Protein AF-A0A8J3ZIW2-F1 (afdb_monomer_lite)

Foldseek 3Di:
DVVVVVVVLVPDDDPSVVLVVVCVVPDVVVSVVVVVVVLVVCLVVLVVVVVVVVVVVVVVVVPDPPVCVVVDPVNVLVVVLLVLLLLLLLLLLLVCCQVPPVSVVVLLVLLVVLVVVCVVVVFQADDLPNPDPSVRLSVVSNPDSVSSSRSSLLWFDSVVLSVQVVVCCVPVDHPPPPDVVLVVLLVVLLVLLSVLSSVLVVQCVVLVVCCVPPHVVSCVSNVVSVVSNVSSVVSNSVSVVSVSVCSSVVVDDDVSSVCSSPDDTDTDDSVCSRPDVNDPPD

Radius of gyration: 28.88 Å; chains: 1; bounding box: 59×35×94 Å

Organism: NCBI:txid175570

Secondary structure (DSSP, 8-state):
-HHHHHHHHHT--THHHHHHHHHHHH-HHHHHHHHHHHHHHHHHHHHHHHHHHHHHHHHHHTTS-GGGTTT-HHHHHHHHHHHHHHHHHHHHHHHHHHH-HHHHHHHHHHHHHHHHHHHHHTPPP-THHHHS-HHHHHHHHHH-HHHHHHHHHHHB-HHHHHHHHHHHHHHS-------HHHHHHHHHHHHHHHHHHHHHHHHHHHHHHHHHHT-GGGGGHHHHHHHHHHHHHHHHHHTTHHHHHHHHTTSS--HHHHHHHHS--PBPPHHHHHHSPPPP--

Sequence (282 aa):
MVGACLAAAAEASGLVADVYHLVDIVGKPVALAGAALVGYVAGIFCVATMNGLIRLGDLVVRKVPRRFQFIDPGSYRVTAITRVFDSALVYRLGERYISEMEFRDDVDRRVASLYEEARRAEIPLHGPFERWTEDQLIERAGRSARVRVQIMEQIVVRTDHVDDLVWERHVAGSPEVDLPDVHDARERRRAEAEFRSGLVIPVAALAVVLAIRLSAWFLLLGLAAVALAYFAQAQYNLARYPAIAAILDRRFDWPPIDRVVAGPISFRETRDVLVEPAEPVR

Structure (mmCIF, N/CA/C/O backbone):
data_AF-A0A8J3ZIW2-F1
#
_entry.id   AF-A0A8J3ZIW2-F1
#
loop_
_atom_site.group_PDB
_atom_site.id
_atom_site.type_symbol
_atom_site.label_atom_id
_atom_site.label_alt_id
_atom_site.label_comp_id
_atom_site.label_asym_id
_atom_site.label_entity_id
_atom_site.label_seq_id
_atom_site.pdbx_PDB_ins_code
_atom_site.Cartn_x
_atom_site.Cartn_y
_atom_site.Cartn_z
_atom_site.occupancy
_atom_site.B_iso_or_equiv
_atom_site.auth_seq_id
_atom_site.auth_comp_id
_atom_site.auth_asym_id
_atom_site.auth_atom_id
_atom_site.pdbx_PDB_model_num
ATOM 1 N N . MET A 1 1 ? 19.728 7.551 -56.788 1.00 44.91 1 MET A N 1
ATOM 2 C CA . MET A 1 1 ? 19.788 7.374 -55.315 1.00 44.91 1 MET A CA 1
ATOM 3 C C . MET A 1 1 ? 20.824 6.351 -54.840 1.00 44.91 1 MET A C 1
ATOM 5 O O . MET A 1 1 ? 21.383 6.579 -53.782 1.00 44.91 1 MET A O 1
ATOM 9 N N . VAL A 1 2 ? 21.136 5.275 -55.582 1.00 40.94 2 VAL A N 1
ATOM 10 C CA . VAL A 1 2 ? 22.129 4.252 -55.156 1.00 40.94 2 VAL A CA 1
ATOM 11 C C . VAL A 1 2 ? 23.563 4.803 -55.029 1.00 40.94 2 VAL A C 1
ATOM 13 O O . VAL A 1 2 ? 24.253 4.477 -54.071 1.00 40.94 2 VAL A O 1
ATOM 16 N N . GLY A 1 3 ? 23.984 5.708 -55.920 1.00 41.69 3 GLY A N 1
ATOM 17 C CA . GLY A 1 3 ? 25.340 6.281 -55.892 1.00 41.69 3 GLY A CA 1
ATOM 18 C C . GLY A 1 3 ? 25.648 7.193 -54.694 1.00 41.69 3 GLY A C 1
ATOM 19 O O . GLY A 1 3 ? 26.798 7.284 -54.285 1.00 41.69 3 GLY A O 1
ATOM 20 N N . ALA A 1 4 ? 24.633 7.817 -54.082 1.00 49.53 4 ALA A N 1
ATOM 21 C CA . ALA A 1 4 ? 24.830 8.703 -52.929 1.00 49.53 4 ALA A CA 1
ATOM 22 C C . ALA A 1 4 ? 25.089 7.927 -51.622 1.00 49.53 4 ALA A C 1
ATOM 24 O O . ALA A 1 4 ? 25.837 8.392 -50.770 1.00 49.53 4 ALA A O 1
ATOM 25 N N . CYS A 1 5 ? 24.524 6.720 -51.481 1.00 46.50 5 CYS A N 1
ATOM 26 C CA . CYS A 1 5 ? 24.807 5.846 -50.337 1.00 46.50 5 CYS A CA 1
ATOM 27 C C . CYS A 1 5 ? 26.206 5.216 -50.410 1.00 46.50 5 CYS A C 1
ATOM 29 O O . CYS A 1 5 ? 26.839 5.049 -49.375 1.00 46.50 5 CYS A O 1
ATOM 31 N N . LEU A 1 6 ? 26.700 4.901 -51.614 1.00 47.09 6 LEU A N 1
ATOM 32 C CA . LEU A 1 6 ? 28.050 4.356 -51.812 1.00 47.09 6 LEU A CA 1
ATOM 33 C C . LEU A 1 6 ? 29.142 5.404 -51.550 1.00 47.09 6 LEU A C 1
ATOM 35 O O . LEU A 1 6 ? 30.157 5.085 -50.940 1.00 47.09 6 LEU A O 1
ATOM 39 N N . ALA A 1 7 ? 28.907 6.663 -51.931 1.00 51.03 7 ALA A N 1
ATOM 40 C CA . ALA A 1 7 ? 29.821 7.762 -51.615 1.00 51.03 7 ALA A CA 1
ATOM 41 C C . ALA A 1 7 ? 29.937 8.005 -50.096 1.00 51.03 7 ALA A C 1
ATOM 43 O O . ALA A 1 7 ? 31.037 8.193 -49.589 1.00 51.03 7 ALA A O 1
ATOM 44 N N . ALA A 1 8 ? 28.827 7.909 -49.354 1.00 54.44 8 ALA A N 1
ATOM 45 C CA . ALA A 1 8 ? 28.824 8.049 -47.895 1.00 54.44 8 ALA A CA 1
ATOM 46 C C . ALA A 1 8 ? 29.484 6.864 -47.155 1.00 54.44 8 ALA A C 1
ATOM 48 O O . ALA A 1 8 ? 29.994 7.039 -46.050 1.00 54.44 8 ALA A O 1
ATOM 49 N N . ALA A 1 9 ? 29.489 5.665 -47.750 1.00 49.50 9 ALA A N 1
ATOM 50 C CA . ALA A 1 9 ? 30.174 4.494 -47.199 1.00 49.50 9 ALA A CA 1
ATOM 51 C C . ALA A 1 9 ? 31.703 4.581 -47.358 1.00 49.50 9 ALA A C 1
ATOM 53 O O . ALA A 1 9 ? 32.427 4.131 -46.475 1.00 49.50 9 ALA A O 1
ATOM 54 N N . ALA A 1 10 ? 32.191 5.204 -48.438 1.00 56.09 10 ALA A N 1
ATOM 55 C CA . ALA A 1 10 ? 33.622 5.380 -48.700 1.00 56.09 10 ALA A CA 1
ATOM 56 C C . ALA A 1 10 ? 34.305 6.394 -47.758 1.00 56.09 10 ALA A C 1
ATOM 58 O O . ALA A 1 10 ? 35.515 6.328 -47.559 1.00 56.09 10 ALA A O 1
ATOM 59 N N . GLU A 1 11 ? 33.538 7.311 -47.160 1.00 55.09 11 GLU A N 1
ATOM 60 C CA . GLU A 1 11 ? 34.031 8.291 -46.178 1.00 55.09 11 GLU A CA 1
ATOM 61 C C . GLU A 1 11 ? 33.840 7.845 -44.717 1.00 55.09 11 GLU A C 1
ATOM 63 O O . GLU A 1 11 ? 34.357 8.478 -43.793 1.00 55.09 11 GLU A O 1
ATOM 68 N N . ALA A 1 12 ? 33.108 6.754 -44.474 1.00 51.59 12 ALA A N 1
ATOM 69 C CA . ALA A 1 12 ? 32.933 6.211 -43.135 1.00 51.59 12 ALA A CA 1
ATOM 70 C C . ALA A 1 12 ? 34.175 5.403 -42.728 1.00 51.59 12 ALA A C 1
ATOM 72 O O . ALA A 1 12 ? 34.604 4.514 -43.452 1.00 51.59 12 ALA A O 1
ATOM 73 N N . SER A 1 13 ? 34.745 5.674 -41.551 1.00 54.12 13 SER A N 1
ATOM 74 C CA . SER A 1 13 ? 35.838 4.878 -40.979 1.00 54.12 13 SER A CA 1
ATOM 75 C C . SER A 1 13 ? 35.384 4.107 -39.733 1.00 54.12 13 SER A C 1
ATOM 77 O O . SER A 1 13 ? 34.494 4.538 -38.991 1.00 54.12 13 SER A O 1
ATOM 79 N N . GLY A 1 14 ? 35.983 2.931 -39.517 1.00 65.25 14 GLY A N 1
ATOM 80 C CA . GLY A 1 14 ? 35.691 2.041 -38.387 1.00 65.25 14 GLY A CA 1
ATOM 81 C C . GLY A 1 14 ? 34.372 1.271 -38.527 1.00 65.25 14 GLY A C 1
ATOM 82 O O . GLY A 1 14 ? 33.943 0.955 -39.631 1.00 65.25 14 GLY A O 1
ATOM 83 N N . LEU A 1 15 ? 33.701 1.013 -37.398 1.00 51.72 15 LEU A N 1
ATOM 84 C CA . LEU A 1 15 ? 32.507 0.154 -37.285 1.00 51.72 15 LEU A CA 1
ATOM 85 C C . LEU A 1 15 ? 31.387 0.482 -38.294 1.00 51.72 15 LEU A C 1
ATOM 87 O O . LEU A 1 15 ? 30.621 -0.386 -38.697 1.00 51.72 15 LEU A O 1
ATOM 91 N N . VAL A 1 16 ? 31.265 1.748 -38.700 1.00 50.84 16 VAL A N 1
ATOM 92 C CA . VAL A 1 16 ? 30.238 2.181 -39.657 1.00 50.84 16 VAL A CA 1
ATOM 93 C C . VAL A 1 16 ? 30.537 1.666 -41.068 1.00 50.84 16 VAL A C 1
ATOM 95 O O . VAL A 1 16 ? 29.607 1.248 -41.753 1.00 50.84 16 VAL A O 1
ATOM 98 N N . ALA A 1 17 ? 31.808 1.635 -41.480 1.00 64.62 17 ALA A N 1
ATOM 99 C CA . ALA A 1 17 ? 32.226 1.056 -42.757 1.00 64.62 17 ALA A CA 1
ATOM 100 C C . ALA A 1 17 ? 31.943 -0.450 -42.795 1.00 64.62 17 ALA A C 1
ATOM 102 O O . ALA A 1 17 ? 31.400 -0.954 -43.777 1.00 64.62 17 ALA A O 1
ATOM 103 N N . ASP A 1 18 ? 32.223 -1.140 -41.686 1.00 59.53 18 ASP A N 1
ATOM 104 C CA . ASP A 1 18 ? 31.976 -2.576 -41.548 1.00 59.53 18 ASP A CA 1
ATOM 105 C C . ASP A 1 18 ? 30.482 -2.899 -41.656 1.00 59.53 18 ASP A C 1
ATOM 107 O O . ASP A 1 18 ? 30.104 -3.837 -42.354 1.00 59.53 18 ASP A O 1
ATOM 111 N N . VAL A 1 19 ? 29.614 -2.089 -41.037 1.00 57.31 19 VAL A N 1
ATOM 112 C CA . VAL A 1 19 ? 28.153 -2.242 -41.145 1.00 57.31 19 VAL A CA 1
ATOM 113 C C . VAL A 1 19 ? 27.675 -2.013 -42.578 1.00 57.31 19 VAL A C 1
ATOM 115 O O . VAL A 1 19 ? 26.853 -2.788 -43.065 1.00 57.31 19 VAL A O 1
ATOM 118 N N . TYR A 1 20 ? 28.192 -1.000 -43.280 1.00 61.16 20 TYR A N 1
ATOM 119 C CA . TYR A 1 20 ? 27.845 -0.781 -44.687 1.00 61.16 20 TYR A CA 1
ATOM 120 C C . TYR A 1 20 ? 28.313 -1.932 -45.584 1.00 61.16 20 TYR A C 1
ATOM 122 O O . TYR A 1 20 ? 27.530 -2.392 -46.414 1.00 61.16 20 TYR A O 1
ATOM 130 N N . HIS A 1 21 ? 29.523 -2.457 -45.375 1.00 63.50 21 HIS A N 1
ATOM 131 C CA . HIS A 1 21 ? 30.012 -3.636 -46.093 1.00 63.50 21 HIS A CA 1
ATOM 132 C C . HIS A 1 21 ? 29.151 -4.876 -45.830 1.00 63.50 21 HIS A C 1
ATOM 134 O O . HIS A 1 21 ? 28.823 -5.610 -46.759 1.00 63.50 21 HIS A O 1
ATOM 140 N N . LEU A 1 22 ? 28.720 -5.088 -44.585 1.00 53.91 22 LEU A N 1
ATOM 141 C CA . LEU A 1 22 ? 27.826 -6.189 -44.224 1.00 53.91 22 LEU A CA 1
ATOM 142 C C . LEU A 1 22 ? 26.442 -6.050 -44.877 1.00 53.91 22 LEU A C 1
ATOM 144 O O . LEU A 1 22 ? 25.879 -7.035 -45.352 1.00 53.91 22 LEU A O 1
ATOM 148 N N . VAL A 1 23 ? 25.901 -4.830 -44.944 1.00 58.41 23 VAL A N 1
ATOM 149 C CA . VAL A 1 23 ? 24.624 -4.536 -45.619 1.00 58.41 23 VAL A CA 1
ATOM 150 C C . VAL A 1 23 ? 24.710 -4.819 -47.121 1.00 58.41 23 VAL A C 1
ATOM 152 O O . VAL A 1 23 ? 23.744 -5.325 -47.698 1.00 58.41 23 VAL A O 1
ATOM 155 N N . ASP A 1 24 ? 25.850 -4.515 -47.742 1.00 64.44 24 ASP A N 1
ATOM 156 C CA . ASP A 1 24 ? 26.070 -4.720 -49.176 1.00 64.44 24 ASP A CA 1
ATOM 157 C C . ASP A 1 24 ? 26.248 -6.209 -49.527 1.00 64.44 24 ASP A C 1
ATOM 159 O O . ASP A 1 24 ? 25.739 -6.668 -50.547 1.00 64.44 24 ASP A O 1
ATOM 163 N N . ILE A 1 25 ? 26.883 -6.991 -48.644 1.00 66.19 25 ILE A N 1
ATOM 164 C CA . ILE A 1 25 ? 27.101 -8.438 -48.828 1.00 66.19 25 ILE A CA 1
ATOM 165 C C . ILE A 1 25 ? 25.809 -9.247 -48.641 1.00 66.19 25 ILE A C 1
ATOM 167 O O . ILE A 1 25 ? 25.553 -10.191 -49.386 1.00 66.19 25 ILE A O 1
ATOM 171 N N . VAL A 1 26 ? 24.998 -8.913 -47.634 1.00 60.12 26 VAL A N 1
ATOM 172 C CA . VAL A 1 26 ? 23.857 -9.754 -47.211 1.00 60.12 26 VAL A CA 1
ATOM 173 C C . VAL A 1 26 ? 22.524 -9.265 -47.806 1.00 60.12 26 VAL A C 1
ATOM 175 O O . VAL A 1 26 ? 21.520 -9.978 -47.809 1.00 60.12 26 VAL A O 1
ATOM 178 N N . GLY A 1 27 ? 22.510 -8.056 -48.369 1.00 69.12 27 GLY A N 1
ATOM 179 C CA . GLY A 1 27 ? 21.329 -7.428 -48.942 1.00 69.12 27 GLY A CA 1
ATOM 180 C C . GLY A 1 27 ? 20.495 -6.673 -47.901 1.00 69.12 27 GLY A C 1
ATOM 181 O O . GLY A 1 27 ? 20.255 -7.123 -46.778 1.00 69.12 27 GLY A O 1
ATOM 182 N N . LYS A 1 28 ? 19.984 -5.506 -48.315 1.00 62.94 28 LYS A N 1
ATOM 183 C CA . LYS A 1 28 ? 19.215 -4.559 -47.483 1.00 62.94 28 LYS A CA 1
ATOM 184 C C . LYS A 1 28 ? 18.101 -5.181 -46.619 1.00 62.94 28 LYS A C 1
ATOM 186 O O . LYS A 1 28 ? 18.018 -4.796 -45.453 1.00 62.94 28 LYS A O 1
ATOM 191 N N . PRO A 1 29 ? 17.249 -6.104 -47.115 1.00 55.28 29 PRO A N 1
ATOM 192 C CA . PRO A 1 29 ? 16.169 -6.649 -46.291 1.00 55.28 29 PRO A CA 1
ATOM 193 C C . PRO A 1 29 ? 16.677 -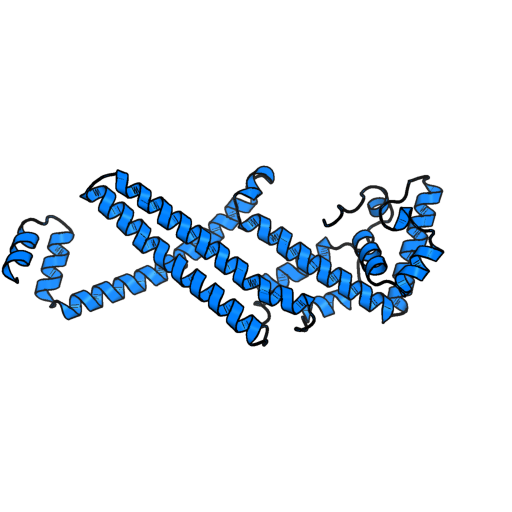7.560 -45.164 1.00 55.28 29 PRO A C 1
ATOM 195 O O . PRO A 1 29 ? 16.125 -7.523 -44.067 1.00 55.28 29 PRO A O 1
ATOM 198 N N . VAL A 1 30 ? 17.756 -8.317 -45.384 1.00 57.50 30 VAL A N 1
ATOM 199 C CA . VAL A 1 30 ? 18.340 -9.188 -44.351 1.00 57.50 30 VAL A CA 1
ATOM 200 C C . VAL A 1 30 ? 19.096 -8.364 -43.310 1.00 57.50 30 VAL A C 1
ATOM 202 O O . VAL A 1 30 ? 18.994 -8.642 -42.118 1.00 57.50 30 VAL A O 1
ATOM 205 N N . ALA A 1 31 ? 19.776 -7.293 -43.727 1.00 54.16 31 ALA A N 1
ATOM 206 C CA . ALA A 1 31 ? 20.426 -6.372 -42.799 1.00 54.16 31 ALA A CA 1
ATOM 207 C C . ALA A 1 31 ? 19.417 -5.613 -41.915 1.00 54.16 31 ALA A C 1
ATOM 209 O O . ALA A 1 31 ? 19.647 -5.454 -40.717 1.00 54.16 31 ALA A O 1
ATOM 210 N N . LEU A 1 32 ? 18.270 -5.203 -42.471 1.00 56.91 32 LEU A N 1
ATOM 211 C CA . LEU A 1 32 ? 17.166 -4.613 -41.702 1.00 56.91 32 LEU A CA 1
ATOM 212 C C . LEU A 1 32 ? 16.557 -5.611 -40.709 1.00 56.91 32 LEU A C 1
ATOM 214 O O . LEU A 1 32 ? 16.332 -5.252 -39.555 1.00 56.91 32 LEU A O 1
ATOM 218 N N . ALA A 1 33 ? 16.337 -6.862 -41.125 1.00 50.50 33 ALA A N 1
ATOM 219 C CA . ALA A 1 33 ? 15.847 -7.917 -40.238 1.00 50.50 33 ALA A CA 1
ATOM 220 C C . ALA A 1 33 ? 16.851 -8.242 -39.117 1.00 50.50 33 ALA A C 1
ATOM 222 O O . ALA A 1 33 ? 16.459 -8.384 -37.961 1.00 50.50 33 ALA A O 1
ATOM 223 N N . GLY A 1 34 ? 18.148 -8.288 -39.435 1.00 57.56 34 GLY A N 1
ATOM 224 C CA . GLY A 1 34 ? 19.224 -8.478 -38.463 1.00 57.56 34 GLY A CA 1
ATOM 225 C C . GLY A 1 34 ? 19.318 -7.326 -37.463 1.00 57.56 34 GLY A C 1
ATOM 226 O O . GLY A 1 34 ? 19.376 -7.566 -36.262 1.00 57.56 34 GLY A O 1
ATOM 227 N N . ALA A 1 35 ? 19.248 -6.076 -37.927 1.00 58.25 35 ALA A N 1
ATOM 228 C CA . ALA A 1 35 ? 19.226 -4.903 -37.053 1.00 58.25 35 ALA A CA 1
ATOM 229 C C . ALA A 1 35 ? 17.979 -4.874 -36.153 1.00 58.25 35 ALA A C 1
ATOM 231 O O . ALA A 1 35 ? 18.087 -4.559 -34.968 1.00 58.25 35 ALA A O 1
ATOM 232 N N . ALA A 1 36 ? 16.812 -5.253 -36.682 1.00 55.34 36 ALA A N 1
ATOM 233 C CA . ALA A 1 36 ? 15.581 -5.370 -35.904 1.00 55.34 36 ALA A CA 1
ATOM 234 C C . ALA A 1 36 ? 15.675 -6.478 -34.842 1.00 55.34 36 ALA A C 1
ATOM 236 O O . ALA A 1 36 ? 15.285 -6.257 -33.698 1.00 55.34 36 ALA A O 1
ATOM 237 N N . LEU A 1 37 ? 16.244 -7.639 -35.184 1.00 53.12 37 LEU A N 1
ATOM 238 C CA . LEU A 1 37 ? 16.466 -8.743 -34.248 1.00 53.12 37 LEU A CA 1
ATOM 239 C C . LEU A 1 37 ? 17.481 -8.369 -33.162 1.00 53.12 37 LEU A C 1
ATOM 241 O O . LEU A 1 37 ? 17.233 -8.614 -31.986 1.00 53.12 37 LEU A O 1
ATOM 245 N N . VAL A 1 38 ? 18.597 -7.735 -33.530 1.00 63.78 38 VAL A N 1
ATOM 246 C CA . VAL A 1 38 ? 19.594 -7.238 -32.570 1.00 63.78 38 VAL A CA 1
ATOM 247 C C . VAL A 1 38 ? 18.975 -6.176 -31.666 1.00 63.78 38 VAL A C 1
ATOM 249 O O . VAL A 1 38 ? 19.172 -6.230 -30.457 1.00 63.78 38 VAL A O 1
ATOM 252 N N . GLY A 1 39 ? 18.171 -5.262 -32.215 1.00 58.69 39 GLY A N 1
ATOM 253 C CA . GLY A 1 39 ? 17.414 -4.281 -31.438 1.00 58.69 39 GLY A CA 1
ATOM 254 C C . GLY A 1 39 ? 16.413 -4.930 -30.479 1.00 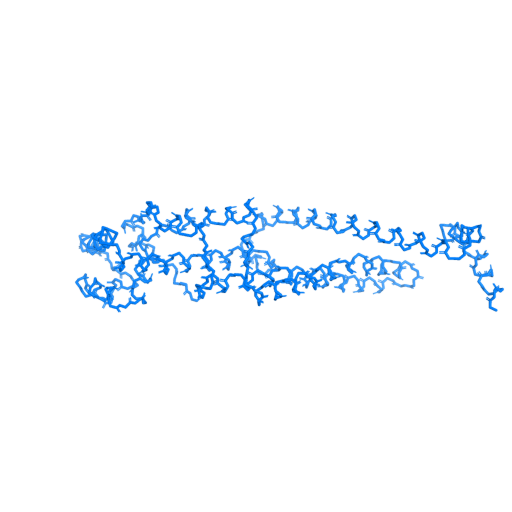58.69 39 GLY A C 1
ATOM 255 O O . GLY A 1 39 ? 16.309 -4.510 -29.331 1.00 58.69 39 GLY A O 1
ATOM 256 N N . TYR A 1 40 ? 15.731 -5.991 -30.911 1.00 56.41 40 TYR A N 1
ATOM 257 C CA . TYR A 1 40 ? 14.802 -6.760 -30.084 1.00 56.41 40 TYR A CA 1
ATOM 258 C C . TYR A 1 40 ? 15.516 -7.502 -28.945 1.00 56.41 40 TYR A C 1
ATOM 260 O O . TYR A 1 40 ? 15.127 -7.374 -27.785 1.00 56.41 40 TYR A O 1
ATOM 268 N N . VAL A 1 41 ? 16.604 -8.217 -29.246 1.00 56.12 41 VAL A N 1
ATOM 269 C CA . VAL A 1 41 ? 17.414 -8.936 -28.250 1.00 56.12 41 VAL A CA 1
ATOM 270 C C . VAL A 1 41 ? 18.068 -7.958 -27.274 1.00 56.12 41 VAL A C 1
ATOM 272 O O . VAL A 1 41 ? 18.027 -8.186 -26.066 1.00 56.12 41 VAL A O 1
ATOM 275 N N . ALA A 1 42 ? 18.604 -6.840 -27.769 1.00 57.88 42 ALA A N 1
ATOM 276 C CA . ALA A 1 42 ? 19.119 -5.765 -26.930 1.00 57.88 42 ALA A CA 1
ATOM 277 C C . ALA A 1 42 ? 18.010 -5.177 -26.051 1.00 57.88 42 ALA A C 1
ATOM 279 O O . ALA A 1 42 ? 18.230 -4.981 -24.863 1.00 57.88 42 ALA A O 1
ATOM 280 N N . GLY A 1 43 ? 16.806 -4.970 -26.589 1.00 54.00 43 GLY A N 1
ATOM 281 C CA . GLY A 1 43 ? 15.636 -4.535 -25.830 1.00 54.00 43 GLY A CA 1
ATOM 282 C C . GLY A 1 43 ? 15.304 -5.483 -24.675 1.00 54.00 43 GLY A C 1
ATOM 283 O O . GLY A 1 43 ? 15.208 -5.036 -23.535 1.00 54.00 43 GLY A O 1
ATOM 284 N N . ILE A 1 44 ? 15.223 -6.794 -24.934 1.00 62.25 44 ILE A N 1
ATOM 285 C CA . ILE A 1 44 ? 14.978 -7.815 -23.899 1.00 62.25 44 ILE A CA 1
ATOM 286 C C . ILE A 1 44 ? 16.070 -7.788 -22.827 1.00 62.25 44 ILE A C 1
ATOM 288 O O . ILE A 1 44 ? 15.770 -7.702 -21.633 1.00 62.25 44 ILE A O 1
ATOM 292 N N . PHE A 1 45 ? 17.340 -7.842 -23.237 1.00 57.03 45 PHE A N 1
ATOM 293 C CA . PHE A 1 45 ? 18.464 -7.839 -22.300 1.00 57.03 45 PHE A CA 1
ATOM 294 C C . PHE A 1 45 ? 18.497 -6.571 -21.463 1.00 57.03 45 PHE A C 1
ATOM 296 O O . PHE A 1 45 ? 18.835 -6.602 -20.281 1.00 57.03 45 PHE A O 1
ATOM 303 N N . CYS A 1 46 ? 18.122 -5.449 -22.055 1.00 56.44 46 CYS A N 1
ATOM 304 C CA . CYS A 1 46 ? 18.198 -4.174 -21.390 1.00 56.44 46 CYS A CA 1
ATOM 305 C C . CYS A 1 46 ? 16.989 -3.927 -20.474 1.00 56.44 46 CYS A C 1
ATOM 307 O O . CYS A 1 46 ? 17.169 -3.361 -19.400 1.00 56.44 46 CYS A O 1
ATOM 309 N N . VAL A 1 47 ? 15.811 -4.494 -20.769 1.00 56.78 47 VAL A N 1
ATOM 310 C CA . VAL A 1 47 ? 14.715 -4.632 -19.789 1.00 56.78 47 VAL A CA 1
ATOM 311 C C . VAL A 1 47 ? 15.146 -5.515 -18.612 1.00 56.78 47 VAL A C 1
ATOM 313 O O . VAL A 1 47 ? 14.934 -5.139 -17.460 1.00 56.78 47 VAL A O 1
ATOM 316 N N . ALA A 1 48 ? 15.801 -6.654 -18.861 1.00 57.09 48 ALA A N 1
ATOM 317 C CA . ALA A 1 48 ? 16.297 -7.527 -17.793 1.00 57.09 48 ALA A CA 1
ATOM 318 C C . ALA A 1 48 ? 17.370 -6.837 -16.929 1.00 57.09 48 ALA A C 1
ATOM 320 O O . ALA A 1 48 ? 17.340 -6.934 -15.701 1.00 57.09 48 ALA A O 1
ATOM 321 N N . THR A 1 49 ? 18.270 -6.078 -17.558 1.00 55.56 49 THR A N 1
ATOM 322 C CA . THR A 1 49 ? 19.343 -5.338 -16.880 1.00 55.56 49 THR A CA 1
ATOM 323 C C . THR A 1 49 ? 18.790 -4.138 -16.115 1.00 55.56 49 THR A C 1
ATOM 325 O O . THR A 1 49 ? 19.192 -3.913 -14.979 1.00 55.56 49 THR A O 1
ATOM 328 N N . MET A 1 50 ? 17.812 -3.414 -16.671 1.00 54.56 50 MET A N 1
ATOM 329 C CA . MET A 1 50 ? 17.086 -2.349 -15.971 1.00 54.56 50 MET A CA 1
ATOM 330 C C . MET A 1 50 ? 16.311 -2.899 -14.777 1.00 54.56 50 MET A C 1
ATOM 332 O O . MET A 1 50 ? 16.392 -2.326 -13.699 1.00 54.56 50 MET A O 1
ATOM 336 N N . ASN A 1 51 ? 15.639 -4.044 -14.907 1.00 53.12 51 ASN A N 1
ATOM 337 C CA . ASN A 1 51 ? 14.992 -4.703 -13.770 1.00 53.12 51 ASN A CA 1
ATOM 338 C C . ASN A 1 51 ? 16.010 -5.111 -12.692 1.00 53.12 51 ASN A C 1
ATOM 340 O O . ASN A 1 51 ? 15.737 -4.963 -11.501 1.00 53.12 51 ASN A O 1
ATOM 344 N N . GLY A 1 52 ? 17.197 -5.579 -13.091 1.00 56.59 52 GLY A N 1
ATOM 345 C CA . GLY A 1 52 ? 18.311 -5.847 -12.180 1.00 56.59 52 GLY A CA 1
ATOM 346 C C . GLY A 1 52 ? 18.820 -4.584 -11.478 1.00 56.59 52 GLY A C 1
ATOM 347 O O . GLY A 1 52 ? 18.966 -4.583 -10.260 1.00 56.59 52 GLY A O 1
ATOM 348 N N . LEU A 1 53 ? 19.019 -3.493 -12.222 1.00 53.75 53 LEU A N 1
ATOM 349 C CA . LEU A 1 53 ? 19.454 -2.190 -11.711 1.00 53.75 53 LEU A CA 1
ATOM 350 C C . LEU A 1 53 ? 18.414 -1.540 -10.799 1.00 53.75 53 LEU A C 1
ATOM 352 O O . LEU A 1 53 ? 18.795 -0.957 -9.793 1.00 53.75 53 LEU A O 1
ATOM 356 N N . ILE A 1 54 ? 17.121 -1.674 -11.097 1.00 54.81 54 ILE A N 1
ATOM 357 C CA . ILE A 1 54 ? 16.029 -1.221 -10.227 1.00 54.81 54 ILE A CA 1
ATOM 358 C C . ILE A 1 54 ? 16.075 -1.990 -8.902 1.00 54.81 54 ILE A C 1
ATOM 360 O O . ILE A 1 54 ? 16.033 -1.371 -7.845 1.00 54.81 54 ILE A O 1
ATOM 364 N N . ARG A 1 55 ? 16.261 -3.319 -8.934 1.00 55.16 55 ARG A N 1
ATOM 365 C CA . ARG A 1 55 ? 16.417 -4.134 -7.712 1.00 55.16 55 ARG A CA 1
ATOM 366 C C . ARG A 1 55 ? 17.671 -3.768 -6.914 1.00 55.16 55 ARG A C 1
ATOM 368 O O . ARG A 1 55 ? 17.646 -3.770 -5.686 1.00 55.16 55 ARG A O 1
ATOM 375 N N . LEU A 1 56 ? 18.768 -3.453 -7.600 1.00 53.00 56 LEU A N 1
ATOM 376 C CA . LEU A 1 56 ? 20.010 -2.990 -6.976 1.00 53.00 56 LEU A CA 1
ATOM 377 C C . LEU A 1 56 ? 19.838 -1.585 -6.378 1.00 53.00 56 LEU A C 1
ATOM 379 O O . LEU A 1 5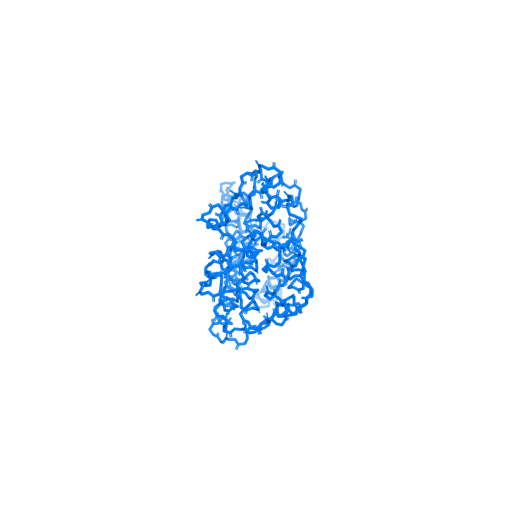6 ? 20.313 -1.319 -5.276 1.00 53.00 56 LEU A O 1
ATOM 383 N N . GLY A 1 57 ? 19.089 -0.723 -7.067 1.00 51.47 57 GLY A N 1
ATOM 384 C CA . GLY A 1 57 ? 18.637 0.579 -6.595 1.00 51.47 57 GLY A CA 1
ATOM 385 C C . GLY A 1 57 ? 17.814 0.459 -5.319 1.00 51.47 57 GLY A C 1
ATOM 386 O O . GLY A 1 57 ? 18.158 1.102 -4.337 1.00 51.47 57 GLY A O 1
ATOM 387 N N . ASP A 1 58 ? 16.824 -0.434 -5.272 1.00 50.31 58 ASP A N 1
ATOM 388 C CA . ASP A 1 58 ? 16.024 -0.706 -4.067 1.00 50.31 58 ASP A CA 1
ATOM 389 C C . ASP A 1 58 ? 16.903 -1.141 -2.871 1.00 50.31 58 ASP A C 1
ATOM 391 O O . ASP A 1 58 ? 16.657 -0.758 -1.724 1.00 50.31 58 ASP A O 1
ATOM 395 N N . LEU A 1 59 ? 17.976 -1.897 -3.130 1.00 54.28 59 LEU A N 1
ATOM 396 C CA . LEU A 1 59 ? 18.964 -2.320 -2.129 1.00 54.28 59 LEU A CA 1
ATOM 397 C C . LEU A 1 59 ? 19.802 -1.153 -1.582 1.00 54.28 59 LEU A C 1
ATOM 399 O O . LEU A 1 59 ? 20.064 -1.089 -0.380 1.00 54.28 59 LEU A O 1
ATOM 403 N N . VAL A 1 60 ? 20.204 -0.219 -2.446 1.00 50.59 60 VAL A N 1
ATOM 404 C CA . VAL A 1 60 ? 20.947 0.994 -2.060 1.00 50.59 60 VAL A CA 1
ATOM 405 C C . VAL A 1 60 ? 20.024 2.003 -1.364 1.00 50.59 60 VAL A C 1
ATOM 407 O O . VAL A 1 60 ? 20.412 2.620 -0.372 1.00 50.59 60 VAL A O 1
ATOM 410 N N . VAL A 1 61 ? 18.776 2.113 -1.820 1.00 46.69 61 VAL A N 1
ATOM 411 C CA . VAL A 1 61 ? 17.735 2.996 -1.278 1.00 46.69 61 VAL A CA 1
ATOM 412 C C . VAL A 1 61 ? 17.375 2.647 0.165 1.00 46.69 61 VAL A C 1
ATOM 414 O O . VAL A 1 61 ? 17.131 3.555 0.958 1.00 46.69 61 VAL A O 1
ATOM 417 N N . ARG A 1 62 ? 17.445 1.371 0.574 1.00 50.94 62 ARG A N 1
ATOM 418 C CA . ARG A 1 62 ? 17.283 0.982 1.992 1.00 50.94 62 ARG A CA 1
ATOM 419 C C . ARG A 1 62 ? 18.275 1.671 2.939 1.00 50.94 62 ARG A C 1
ATOM 421 O O . ARG A 1 62 ? 18.006 1.741 4.134 1.00 50.94 62 ARG A O 1
ATOM 428 N N . LYS A 1 63 ? 19.400 2.191 2.430 1.00 52.31 63 LYS A N 1
ATOM 429 C CA . LYS A 1 63 ? 20.395 2.952 3.205 1.00 52.31 63 LYS A CA 1
ATOM 430 C C . LYS A 1 63 ? 20.261 4.474 3.071 1.00 52.31 63 LYS A C 1
ATOM 432 O O . LYS A 1 63 ? 21.025 5.199 3.705 1.00 52.31 63 LYS A O 1
ATOM 437 N N . VAL A 1 64 ? 19.319 4.978 2.273 1.00 48.50 64 VAL A N 1
ATOM 438 C CA . VAL A 1 64 ? 19.109 6.421 2.101 1.00 48.50 64 VAL A CA 1
ATOM 439 C C . VAL A 1 64 ? 18.393 6.985 3.343 1.00 48.50 64 VAL A C 1
ATOM 441 O O . VAL A 1 64 ? 17.353 6.456 3.742 1.00 48.50 64 VAL A O 1
ATOM 444 N N . PRO A 1 65 ? 18.912 8.055 3.982 1.00 49.75 65 PRO A N 1
ATOM 445 C CA . PRO A 1 65 ? 18.295 8.655 5.165 1.00 49.75 65 PRO A CA 1
ATOM 446 C C . PRO A 1 65 ? 16.845 9.087 4.902 1.00 49.75 65 PRO A C 1
ATOM 448 O O . PRO A 1 65 ? 16.562 9.672 3.855 1.00 49.75 65 PRO A O 1
ATOM 451 N N . ARG A 1 66 ? 15.943 8.901 5.884 1.00 49.41 66 ARG A N 1
ATOM 452 C CA . ARG A 1 66 ? 14.498 9.234 5.791 1.00 49.41 66 ARG A CA 1
ATOM 453 C C . ARG A 1 66 ? 14.195 10.623 5.203 1.00 49.41 66 ARG A C 1
ATOM 455 O O . ARG A 1 66 ? 13.185 10.801 4.539 1.00 49.41 66 ARG A O 1
ATOM 462 N N . ARG A 1 67 ? 15.084 11.606 5.385 1.00 45.81 67 ARG A N 1
ATOM 463 C CA . ARG A 1 67 ? 14.922 12.980 4.868 1.00 45.81 67 ARG A CA 1
ATOM 464 C C . ARG A 1 67 ? 14.972 13.098 3.336 1.00 45.81 67 ARG A C 1
ATOM 466 O O . ARG A 1 67 ? 14.449 14.069 2.807 1.00 45.81 67 ARG A O 1
ATOM 473 N N . PHE A 1 68 ? 15.551 12.126 2.628 1.00 43.72 68 PHE A N 1
ATOM 474 C CA . PHE A 1 68 ? 15.635 12.121 1.157 1.00 43.72 68 PHE A CA 1
ATOM 475 C C . PHE A 1 68 ? 14.596 11.206 0.488 1.00 43.72 68 PHE A C 1
ATOM 477 O O . PHE A 1 68 ? 14.563 11.099 -0.736 1.00 43.72 68 PHE A O 1
ATOM 484 N N . GLN A 1 69 ? 13.703 10.595 1.274 1.00 46.59 69 GLN A N 1
ATOM 485 C CA . GLN A 1 69 ? 12.633 9.722 0.777 1.00 46.59 69 GLN A CA 1
ATOM 486 C C . GLN A 1 69 ? 11.624 10.447 -0.136 1.00 46.59 69 GLN A C 1
ATOM 488 O O . GLN A 1 69 ? 10.993 9.811 -0.968 1.00 46.59 69 GLN A O 1
ATOM 493 N N . PHE A 1 70 ? 11.536 11.783 -0.085 1.00 46.31 70 PHE A N 1
ATOM 494 C CA . PHE A 1 70 ? 10.745 12.595 -1.030 1.00 46.31 70 PHE A CA 1
ATOM 495 C C . PHE A 1 70 ? 11.172 12.474 -2.499 1.00 46.31 70 PHE A C 1
ATOM 497 O O . PHE A 1 70 ? 10.360 12.738 -3.381 1.00 46.31 70 PHE A O 1
ATOM 504 N N . ILE A 1 71 ? 12.418 12.083 -2.777 1.00 48.19 71 ILE A N 1
ATOM 505 C CA . ILE A 1 71 ? 12.948 12.013 -4.148 1.00 48.19 71 ILE A CA 1
ATOM 506 C C . ILE A 1 71 ? 12.754 10.615 -4.744 1.00 48.19 71 ILE A C 1
ATOM 508 O O . ILE A 1 71 ? 12.649 10.468 -5.961 1.00 48.19 71 ILE A O 1
ATOM 512 N N . ASP A 1 72 ? 12.665 9.590 -3.896 1.00 46.41 72 ASP A N 1
ATOM 513 C CA . ASP A 1 72 ? 12.458 8.226 -4.347 1.00 46.41 72 ASP A CA 1
ATOM 514 C C . ASP A 1 72 ? 10.963 7.883 -4.344 1.00 46.41 72 ASP A C 1
ATOM 516 O O . ASP A 1 72 ? 10.372 7.688 -3.273 1.00 46.41 72 ASP A O 1
ATOM 520 N N . PRO A 1 73 ? 10.339 7.718 -5.525 1.00 50.34 73 PRO A N 1
ATOM 521 C CA . PRO A 1 73 ? 8.970 7.257 -5.586 1.00 50.34 73 PRO A CA 1
ATOM 522 C C . PRO A 1 73 ? 8.801 5.893 -4.904 1.00 50.34 73 PRO A C 1
ATOM 524 O O . PRO A 1 73 ? 7.668 5.571 -4.599 1.00 50.34 73 PRO A O 1
ATOM 527 N N . GLY A 1 74 ? 9.868 5.104 -4.683 1.00 47.34 74 GLY A N 1
ATOM 528 C CA . GLY A 1 74 ? 9.952 3.829 -3.952 1.00 47.34 74 GLY A CA 1
ATOM 529 C C . GLY A 1 74 ? 9.499 3.877 -2.501 1.00 47.34 74 GLY A C 1
ATOM 530 O O . GLY A 1 74 ? 8.572 3.176 -2.104 1.00 47.34 74 GLY A O 1
ATOM 531 N N . SER A 1 75 ? 10.139 4.720 -1.706 1.00 48.09 75 SER A N 1
ATOM 532 C CA . SER A 1 75 ? 9.896 4.818 -0.263 1.00 48.09 75 SER A CA 1
ATOM 533 C C . SER A 1 75 ? 8.497 5.336 0.115 1.00 48.09 75 SER A C 1
ATOM 535 O O . SER A 1 75 ? 7.891 4.818 1.053 1.00 48.09 75 SER A O 1
ATOM 537 N N . TYR A 1 76 ? 7.912 6.249 -0.673 1.00 52.59 76 TYR A N 1
ATOM 538 C CA . TYR A 1 76 ? 6.493 6.615 -0.545 1.00 52.59 76 TYR A CA 1
ATOM 539 C C . TYR A 1 76 ? 5.553 5.417 -0.780 1.00 52.59 76 TYR A C 1
ATOM 541 O O . TYR A 1 76 ? 4.464 5.379 -0.205 1.00 52.59 76 TYR A O 1
ATOM 549 N N . ARG A 1 77 ? 5.962 4.417 -1.585 1.00 56.34 77 ARG A N 1
ATOM 550 C CA . ARG A 1 77 ? 5.139 3.235 -1.924 1.00 56.34 77 ARG A CA 1
ATOM 551 C C . ARG A 1 77 ? 4.938 2.307 -0.748 1.00 56.34 77 ARG A C 1
ATOM 553 O O . ARG A 1 77 ? 3.827 1.818 -0.590 1.00 56.34 77 ARG A O 1
ATOM 560 N N . VAL A 1 78 ? 5.992 2.017 0.019 1.00 58.72 78 VAL A N 1
ATOM 561 C CA . VAL A 1 78 ? 5.879 1.078 1.144 1.00 58.72 78 VAL A CA 1
ATOM 562 C C . VAL A 1 78 ? 4.913 1.674 2.149 1.00 58.72 78 VAL A C 1
ATOM 564 O O . VAL A 1 78 ? 3.924 1.030 2.454 1.00 58.72 78 VAL A O 1
ATOM 567 N N . THR A 1 79 ? 5.105 2.943 2.511 1.00 62.88 79 THR A N 1
ATOM 568 C CA . THR A 1 79 ? 4.246 3.658 3.459 1.00 62.88 79 THR A CA 1
ATOM 569 C C . THR A 1 79 ? 2.798 3.797 2.978 1.00 62.88 79 THR A C 1
ATOM 571 O O . THR A 1 79 ? 1.879 3.644 3.772 1.00 62.88 79 THR A O 1
ATOM 574 N N . ALA A 1 80 ? 2.552 4.083 1.694 1.00 64.81 80 ALA A N 1
ATOM 575 C CA . ALA A 1 80 ? 1.184 4.204 1.181 1.00 64.81 80 ALA A CA 1
ATOM 576 C C . ALA A 1 80 ? 0.469 2.845 1.094 1.00 64.81 80 ALA A C 1
ATOM 578 O O . ALA A 1 80 ? -0.702 2.744 1.442 1.00 64.81 80 ALA A O 1
ATOM 579 N N . ILE A 1 81 ? 1.163 1.792 0.652 1.00 65.88 81 ILE A N 1
ATOM 580 C CA . ILE A 1 81 ? 0.583 0.447 0.545 1.00 65.88 81 ILE A CA 1
ATOM 581 C C . ILE A 1 81 ? 0.358 -0.158 1.932 1.00 65.88 81 ILE A C 1
ATOM 583 O O . ILE A 1 81 ? -0.710 -0.722 2.161 1.00 65.88 81 ILE A O 1
ATOM 587 N N . THR A 1 82 ? 1.317 -0.018 2.854 1.00 70.94 82 THR A N 1
ATOM 588 C CA . THR A 1 82 ? 1.136 -0.458 4.243 1.00 70.94 82 THR A CA 1
ATOM 589 C C . THR A 1 82 ? -0.027 0.272 4.883 1.00 70.94 82 THR A C 1
ATOM 591 O O . THR A 1 82 ? -0.859 -0.393 5.477 1.00 70.94 82 THR A O 1
ATOM 594 N N . ARG A 1 83 ? -0.174 1.590 4.677 1.00 74.06 83 ARG A N 1
ATOM 595 C CA . ARG A 1 83 ? -1.345 2.344 5.161 1.00 74.06 83 ARG A CA 1
ATOM 596 C C . ARG A 1 83 ? -2.664 1.796 4.643 1.00 74.06 83 ARG A C 1
ATOM 598 O O . ARG A 1 83 ? -3.614 1.704 5.406 1.00 74.06 83 ARG A O 1
ATOM 605 N N . VAL A 1 84 ? -2.750 1.435 3.364 1.00 72.19 84 VAL A N 1
ATOM 606 C CA . VAL A 1 84 ? -4.015 0.903 2.853 1.00 72.19 84 VAL A CA 1
ATOM 607 C C . VAL A 1 84 ? -4.319 -0.477 3.436 1.00 72.19 84 VAL A C 1
ATOM 609 O O . VAL A 1 84 ? -5.463 -0.740 3.801 1.00 72.19 84 VAL A O 1
ATOM 612 N N . PHE A 1 85 ? -3.318 -1.349 3.560 1.00 76.94 85 PHE A N 1
ATOM 613 C CA . PHE A 1 85 ? -3.520 -2.647 4.204 1.00 76.94 85 PHE A CA 1
ATOM 614 C C . PHE A 1 85 ? -3.854 -2.522 5.685 1.00 76.94 85 PHE A C 1
ATOM 616 O O . PHE A 1 85 ? -4.729 -3.229 6.167 1.00 76.94 85 PHE A O 1
ATOM 623 N N . ASP A 1 86 ? -3.222 -1.578 6.364 1.00 81.62 86 ASP A N 1
ATOM 624 C CA . ASP A 1 86 ? -3.506 -1.206 7.740 1.00 81.62 86 ASP A CA 1
ATOM 625 C C . ASP A 1 86 ? -4.965 -0.745 7.898 1.00 81.62 86 ASP A C 1
ATOM 627 O O . ASP A 1 86 ? -5.709 -1.305 8.700 1.00 81.62 86 ASP A O 1
ATOM 631 N N . SER A 1 87 ? -5.438 0.177 7.051 1.00 81.25 87 SER A N 1
ATOM 632 C CA . SER A 1 87 ? -6.846 0.600 7.048 1.00 81.25 87 SER A CA 1
ATOM 633 C C . SER A 1 87 ? -7.812 -0.547 6.728 1.00 81.25 87 SER A C 1
ATOM 635 O O . SER A 1 87 ? -8.858 -0.658 7.367 1.00 81.25 87 SER A O 1
ATOM 637 N N . ALA A 1 88 ? -7.478 -1.411 5.764 1.00 82.56 88 ALA A N 1
ATOM 638 C CA . ALA A 1 88 ? -8.301 -2.567 5.407 1.00 82.56 88 ALA A CA 1
ATOM 639 C C . ALA A 1 88 ? -8.408 -3.565 6.570 1.00 82.56 88 ALA A C 1
ATOM 641 O O . ALA A 1 88 ? -9.505 -4.032 6.881 1.00 82.56 88 ALA A O 1
ATOM 642 N N . LEU A 1 89 ? -7.282 -3.852 7.231 1.00 86.31 89 LEU A N 1
ATOM 643 C CA . LEU A 1 89 ? -7.205 -4.740 8.386 1.00 86.31 89 LEU A CA 1
ATOM 644 C C . LEU A 1 89 ? -8.060 -4.188 9.524 1.00 86.31 89 LEU A C 1
ATOM 646 O O . LEU A 1 89 ? -8.989 -4.852 9.967 1.00 86.31 89 LEU A O 1
ATOM 650 N N . VAL A 1 90 ? -7.817 -2.942 9.933 1.00 88.94 90 VAL A N 1
ATOM 651 C CA . VAL A 1 90 ? -8.571 -2.253 10.992 1.00 88.94 90 VAL A CA 1
ATOM 652 C C . VAL A 1 90 ? -10.074 -2.263 10.709 1.00 88.94 90 VAL A C 1
ATOM 654 O O . VAL A 1 90 ? -10.879 -2.503 11.611 1.00 88.94 90 VAL A O 1
ATOM 657 N N . TYR A 1 91 ? -10.469 -2.027 9.459 1.00 88.50 91 TYR A N 1
ATOM 658 C CA . TYR A 1 91 ? -11.873 -2.043 9.077 1.00 88.50 91 TYR A CA 1
ATOM 659 C C . TYR A 1 91 ? -12.492 -3.439 9.229 1.00 88.50 91 TYR A C 1
ATOM 661 O O . TYR A 1 91 ? -13.559 -3.554 9.833 1.00 88.50 91 TYR A O 1
ATOM 669 N N . ARG A 1 92 ? -11.799 -4.497 8.782 1.00 88.12 92 ARG A N 1
ATOM 670 C CA . ARG A 1 92 ? -12.225 -5.896 8.967 1.00 88.12 92 ARG A CA 1
ATOM 671 C C . ARG A 1 92 ? -12.269 -6.304 10.441 1.00 88.12 92 ARG A C 1
ATOM 673 O O . ARG A 1 92 ? -13.219 -6.963 10.849 1.00 88.12 92 ARG A O 1
ATOM 680 N N . LEU A 1 93 ? -11.327 -5.851 11.268 1.00 91.38 93 LEU A N 1
ATOM 681 C CA . LEU A 1 93 ? -11.384 -6.047 12.724 1.00 91.38 93 LEU A CA 1
ATOM 682 C C . LEU A 1 93 ? -12.594 -5.346 13.347 1.00 91.38 93 LEU A C 1
ATOM 684 O O . LEU A 1 93 ? -13.263 -5.895 14.220 1.00 91.38 93 LEU A O 1
ATOM 688 N N . GLY A 1 94 ? -12.934 -4.158 12.848 1.00 91.31 94 GLY A N 1
ATOM 689 C CA . GLY A 1 94 ? -14.159 -3.460 13.222 1.00 91.31 94 GLY A CA 1
ATOM 690 C C . GLY A 1 94 ? -15.439 -4.209 12.833 1.00 91.31 94 GLY A C 1
ATOM 691 O O . GLY A 1 94 ? -16.467 -4.014 13.482 1.00 91.31 94 GLY A O 1
ATOM 692 N N . GLU A 1 95 ? -15.406 -5.055 11.801 1.00 90.81 95 GLU A N 1
ATOM 693 C CA . GLU A 1 95 ? -16.507 -5.968 11.469 1.00 90.81 95 GLU A CA 1
ATOM 694 C C . GLU A 1 95 ? -16.522 -7.194 12.369 1.00 90.81 95 GLU A C 1
ATOM 696 O O . GLU A 1 95 ? -17.579 -7.533 12.899 1.00 90.81 95 GLU A O 1
ATOM 701 N N . ARG A 1 96 ? -15.347 -7.797 12.599 1.00 92.50 96 ARG A N 1
ATOM 702 C CA . ARG A 1 96 ? -15.165 -8.933 13.505 1.00 92.50 96 ARG A CA 1
ATOM 703 C C . ARG A 1 96 ? -15.722 -8.626 14.892 1.00 92.50 96 ARG A C 1
ATOM 705 O O . ARG A 1 96 ? -16.439 -9.435 15.462 1.00 92.50 96 ARG A O 1
ATOM 712 N N . TYR A 1 97 ? -15.501 -7.410 15.387 1.00 94.75 97 TYR A N 1
ATOM 713 C CA . TYR A 1 97 ? -16.077 -6.914 16.642 1.00 94.75 97 TYR A CA 1
ATOM 714 C C . TYR A 1 97 ? -17.619 -6.969 16.677 1.00 94.75 97 TYR A C 1
ATOM 716 O O . TYR A 1 97 ? -18.235 -7.155 17.728 1.00 94.75 97 TYR A O 1
ATOM 724 N N . ILE A 1 98 ? -18.286 -6.810 15.531 1.00 94.31 98 ILE A N 1
ATOM 725 C CA . ILE A 1 98 ? -19.749 -6.891 15.431 1.00 94.31 98 ILE A CA 1
ATOM 726 C C . ILE A 1 98 ? -20.232 -8.337 15.277 1.00 94.31 98 ILE A C 1
ATOM 728 O O . ILE A 1 98 ? -21.284 -8.677 15.819 1.00 94.31 98 ILE A O 1
ATOM 732 N N . SER A 1 99 ? -19.487 -9.184 14.572 1.00 93.00 99 SER A N 1
ATOM 733 C CA . SER A 1 99 ? -19.902 -10.560 14.287 1.00 93.00 99 SER A CA 1
ATOM 734 C C . SER A 1 99 ? -19.512 -11.572 15.366 1.00 93.00 99 SER A C 1
ATOM 736 O O . SER A 1 99 ? -20.234 -12.545 15.560 1.00 93.00 99 SER A O 1
ATOM 738 N N . GLU A 1 100 ? -18.401 -11.361 16.072 1.00 95.38 100 GLU A N 1
ATOM 739 C CA . GLU A 1 100 ? -17.827 -12.322 17.017 1.00 95.38 100 GLU A CA 1
ATOM 740 C C . GLU A 1 100 ? -17.884 -11.796 18.453 1.00 95.38 100 GLU A C 1
ATOM 742 O O . GLU A 1 100 ? -17.240 -10.807 18.802 1.00 95.38 100 GLU A O 1
ATOM 747 N N . MET A 1 101 ? -18.659 -12.483 19.296 1.00 95.00 101 MET A N 1
ATOM 748 C CA . MET A 1 101 ? -18.857 -12.105 20.699 1.00 95.00 101 MET A CA 1
ATOM 749 C C . MET A 1 101 ? -17.568 -12.228 21.520 1.00 95.00 101 MET A C 1
ATOM 751 O O . MET A 1 101 ? -17.246 -11.317 22.265 1.00 95.00 101 MET A O 1
ATOM 755 N N . GLU A 1 102 ? -16.794 -13.298 21.328 1.00 94.38 102 GLU A N 1
ATOM 756 C CA . GLU A 1 102 ? -15.527 -13.505 22.046 1.00 94.38 102 GLU A CA 1
ATOM 757 C C . GLU A 1 102 ? -14.514 -12.390 21.743 1.00 94.38 102 GLU A C 1
ATOM 759 O O . GLU A 1 102 ? -13.961 -11.778 22.655 1.00 94.38 102 GLU A O 1
ATOM 764 N N . PHE A 1 103 ? -14.348 -12.044 20.462 1.00 94.06 103 PHE A N 1
ATOM 765 C CA . PHE A 1 103 ? -13.467 -10.949 20.058 1.00 94.06 103 PHE A CA 1
ATOM 766 C C . PHE A 1 103 ? -13.947 -9.588 20.585 1.00 94.06 103 PHE A C 1
ATOM 768 O O . PHE A 1 103 ? -13.133 -8.750 20.975 1.00 94.06 103 PHE A O 1
ATOM 775 N N . ARG A 1 104 ? -15.267 -9.360 20.625 1.00 95.38 104 ARG A N 1
ATOM 776 C CA . ARG A 1 104 ? -15.849 -8.165 21.248 1.00 95.38 104 ARG A CA 1
ATOM 777 C C . ARG A 1 104 ? -15.495 -8.077 22.726 1.00 95.38 104 ARG A C 1
ATOM 779 O O . ARG A 1 104 ? -15.008 -7.035 23.152 1.00 95.38 104 ARG A O 1
ATOM 786 N N . ASP A 1 105 ? -15.707 -9.153 23.473 1.00 95.50 105 ASP A N 1
ATOM 787 C CA . ASP A 1 105 ? -15.471 -9.186 24.915 1.00 95.50 105 ASP A CA 1
ATOM 788 C C . ASP A 1 105 ? -13.993 -8.938 25.247 1.00 95.50 105 ASP A C 1
ATOM 790 O O . ASP A 1 105 ? -13.680 -8.236 26.209 1.00 95.50 105 ASP A O 1
ATOM 794 N N . ASP A 1 106 ? -13.073 -9.463 24.435 1.00 94.50 106 ASP A N 1
ATOM 795 C CA . ASP A 1 106 ? -11.640 -9.212 24.594 1.00 94.50 106 ASP A CA 1
ATOM 796 C C . ASP A 1 106 ? -11.268 -7.747 24.327 1.00 94.50 106 ASP A C 1
ATOM 798 O O . ASP A 1 106 ? -10.502 -7.150 25.089 1.00 94.50 106 ASP A O 1
ATOM 802 N N . VAL A 1 107 ? -11.843 -7.139 23.286 1.00 94.75 107 VAL A N 1
ATOM 803 C CA . VAL A 1 107 ? -11.645 -5.717 22.969 1.00 94.75 107 VAL A CA 1
ATOM 804 C C . VAL A 1 107 ? -12.227 -4.827 24.065 1.00 94.75 107 VAL A C 1
ATOM 806 O O . VAL A 1 107 ? -11.552 -3.902 24.515 1.00 94.75 107 VAL A O 1
ATOM 809 N N . ASP A 1 108 ? -13.438 -5.115 24.536 1.00 95.44 108 ASP A N 1
ATOM 810 C CA . ASP A 1 108 ? -14.104 -4.348 25.590 1.00 95.44 108 ASP A CA 1
ATOM 811 C C . ASP A 1 108 ? -13.329 -4.456 26.911 1.00 95.44 108 ASP A C 1
ATOM 813 O O . ASP A 1 108 ? -13.052 -3.441 27.554 1.00 95.44 108 ASP A O 1
ATOM 817 N N . ARG A 1 109 ? -12.851 -5.658 27.267 1.00 94.62 109 ARG A N 1
ATOM 818 C CA . ARG A 1 109 ? -11.953 -5.869 28.415 1.00 94.62 109 ARG A CA 1
ATOM 819 C C . ARG A 1 109 ? -10.660 -5.071 28.265 1.00 94.62 109 ARG A C 1
ATOM 821 O O . ARG A 1 109 ? -10.155 -4.518 29.246 1.00 94.62 109 ARG A O 1
ATOM 828 N N . ARG A 1 110 ? -10.119 -4.980 27.046 1.00 93.00 110 ARG A N 1
ATOM 829 C CA . ARG A 1 110 ? -8.907 -4.203 26.776 1.00 93.00 110 ARG A CA 1
ATOM 830 C C . ARG A 1 110 ? -9.143 -2.708 26.964 1.00 93.00 110 ARG A C 1
ATOM 832 O O . ARG A 1 110 ? -8.337 -2.049 27.621 1.00 93.00 110 ARG A O 1
ATOM 839 N N . VAL A 1 111 ? -10.253 -2.186 26.451 1.00 93.94 111 VAL A N 1
ATOM 840 C CA . VAL A 1 111 ? -10.674 -0.795 26.659 1.00 93.94 111 VAL A CA 1
ATOM 841 C C . VAL A 1 111 ? -10.858 -0.497 28.149 1.00 93.94 111 VAL A C 1
ATOM 843 O O . VAL A 1 111 ? -10.296 0.482 28.634 1.00 93.94 111 VAL A O 1
ATOM 846 N N . ALA A 1 112 ? -11.547 -1.361 28.896 1.00 93.81 112 ALA A N 1
ATOM 847 C CA . ALA A 1 112 ? -11.714 -1.211 30.342 1.00 93.81 112 ALA A CA 1
ATOM 848 C C . ALA A 1 112 ? -10.360 -1.135 31.074 1.00 93.81 112 ALA A C 1
ATOM 850 O O . ALA A 1 112 ? -10.121 -0.219 31.864 1.00 93.81 112 ALA A O 1
ATOM 851 N N . SER A 1 113 ? -9.420 -2.031 30.736 1.00 92.56 113 SER A N 1
ATOM 852 C CA . SER A 1 113 ? -8.071 -2.019 31.323 1.00 92.56 113 SER A CA 1
ATOM 853 C C . SER A 1 113 ? -7.306 -0.715 31.052 1.00 92.56 113 SER A C 1
ATOM 855 O O . SER A 1 113 ? -6.614 -0.219 31.938 1.00 92.56 113 SER A O 1
ATOM 857 N N . LEU A 1 114 ? -7.487 -0.108 29.869 1.00 92.12 114 LEU A N 1
ATOM 858 C CA . LEU A 1 114 ? -6.882 1.180 29.508 1.00 92.12 114 LEU A CA 1
ATOM 859 C C . LEU A 1 114 ? -7.392 2.324 30.390 1.00 92.12 114 LEU A C 1
ATOM 861 O O . LEU A 1 114 ? -6.588 3.101 30.904 1.00 92.12 114 LEU A O 1
ATOM 865 N N . TYR A 1 115 ? -8.709 2.420 30.596 1.00 92.06 115 TYR A N 1
ATOM 866 C CA . TYR A 1 115 ? -9.294 3.439 31.475 1.00 92.06 115 TYR A CA 1
ATOM 867 C C . TYR A 1 115 ? -8.881 3.243 32.933 1.00 92.06 115 TYR A C 1
ATOM 869 O O . TYR A 1 115 ? -8.617 4.221 33.637 1.00 92.06 115 TYR A O 1
ATOM 877 N N . GLU A 1 116 ? -8.828 1.995 33.397 1.00 93.25 116 GLU A N 1
ATOM 878 C CA . GLU A 1 116 ? -8.438 1.687 34.767 1.00 93.25 116 GLU A CA 1
ATOM 879 C C . GLU A 1 116 ? -6.967 2.035 35.028 1.00 93.25 116 GLU A C 1
ATOM 881 O O . GLU A 1 116 ? -6.660 2.717 36.008 1.00 93.25 116 GLU A O 1
ATOM 886 N N . GLU A 1 117 ? -6.057 1.626 34.143 1.00 91.88 117 GLU A N 1
ATOM 887 C CA . GLU A 1 117 ? -4.634 1.944 34.262 1.00 91.88 117 GLU A CA 1
ATOM 888 C C . GLU A 1 117 ? -4.367 3.448 34.153 1.00 91.88 117 GLU A C 1
ATOM 890 O O . GLU A 1 117 ? -3.639 3.988 34.987 1.00 91.88 117 GLU A O 1
ATOM 895 N N . ALA A 1 118 ? -5.004 4.145 33.207 1.00 90.56 118 ALA A N 1
ATOM 896 C CA . ALA A 1 118 ? -4.894 5.599 33.087 1.00 90.56 118 ALA A CA 1
ATOM 897 C C . ALA A 1 118 ? -5.350 6.314 34.366 1.00 90.56 118 ALA A C 1
ATOM 899 O O . ALA A 1 118 ? -4.684 7.238 34.833 1.00 90.56 118 ALA A O 1
ATOM 900 N N . ARG A 1 119 ? -6.447 5.847 34.983 1.00 91.81 119 ARG A N 1
ATOM 901 C CA . ARG A 1 119 ? -6.953 6.385 36.253 1.00 91.81 119 ARG A CA 1
ATOM 902 C C . ARG A 1 119 ? -5.990 6.123 37.409 1.00 91.81 119 ARG A C 1
ATOM 904 O O . ARG A 1 119 ? -5.767 7.023 38.210 1.00 91.81 119 ARG A O 1
ATOM 911 N N . ARG A 1 120 ? -5.427 4.913 37.508 1.00 92.50 120 ARG A N 1
ATOM 912 C CA . ARG A 1 120 ? -4.461 4.552 38.564 1.00 92.50 120 ARG A CA 1
ATOM 913 C C . ARG A 1 120 ? -3.143 5.314 38.436 1.00 92.50 120 ARG A C 1
ATOM 915 O O . ARG A 1 120 ? -2.544 5.644 39.451 1.00 92.50 120 ARG A O 1
ATOM 922 N N . ALA A 1 121 ? -2.682 5.541 37.209 1.00 89.69 121 ALA A N 1
ATOM 923 C CA . ALA A 1 121 ? -1.414 6.204 36.921 1.00 89.69 121 ALA A CA 1
ATOM 924 C C . ALA A 1 121 ? -1.541 7.729 36.755 1.00 89.69 121 ALA A C 1
ATOM 926 O O . ALA A 1 121 ? -0.531 8.390 36.532 1.00 89.69 121 ALA A O 1
ATOM 927 N N . GLU A 1 122 ? -2.760 8.275 36.839 1.00 89.44 122 GLU A N 1
ATOM 928 C CA . GLU A 1 122 ? -3.076 9.691 36.594 1.00 89.44 122 GLU A CA 1
ATOM 929 C C . GLU A 1 122 ? -2.579 10.197 35.224 1.00 89.44 122 GLU A C 1
ATOM 931 O O . GLU A 1 122 ? -2.189 11.354 35.062 1.00 89.44 122 GLU A O 1
ATOM 936 N N . ILE A 1 123 ? -2.601 9.323 34.212 1.00 88.06 123 ILE A N 1
ATOM 937 C CA . ILE A 1 123 ? -2.171 9.645 32.847 1.00 88.06 123 ILE A CA 1
ATOM 938 C C . ILE A 1 123 ? -3.392 10.101 32.036 1.00 88.06 123 ILE A C 1
ATOM 940 O O . ILE A 1 123 ? -4.420 9.416 32.047 1.00 88.06 123 ILE A O 1
ATOM 944 N N . PRO A 1 124 ? -3.319 11.231 31.309 1.00 84.44 124 PRO A N 1
ATOM 945 C CA . PRO A 1 124 ? -4.395 11.638 30.418 1.00 84.44 124 PRO A CA 1
ATOM 946 C C . PRO A 1 124 ? -4.559 10.633 29.273 1.00 84.44 124 PRO A C 1
ATOM 948 O O . PRO A 1 124 ? -3.594 10.214 28.640 1.00 84.44 124 PRO A O 1
ATOM 951 N N . LEU A 1 125 ? -5.806 10.273 28.986 1.00 85.81 125 LEU A N 1
ATOM 952 C CA . LEU A 1 125 ? -6.150 9.478 27.812 1.00 85.81 125 LEU A CA 1
ATOM 953 C C . LEU A 1 125 ? -6.063 10.336 26.542 1.00 85.81 125 LEU A C 1
ATOM 955 O O . LEU A 1 125 ? -6.259 11.550 26.585 1.00 85.81 125 LEU A O 1
ATOM 959 N N . HIS A 1 126 ? -5.820 9.697 25.397 1.00 82.50 126 HIS A N 1
ATOM 960 C CA . HIS A 1 126 ? -5.688 10.371 24.105 1.00 82.50 126 HIS A CA 1
ATOM 961 C C . HIS A 1 126 ? -6.654 9.814 23.050 1.00 82.50 126 HIS A C 1
ATOM 963 O O . HIS A 1 126 ? -7.159 8.696 23.146 1.00 82.50 126 HIS A O 1
ATOM 969 N N . GLY A 1 127 ? -6.923 10.603 22.005 1.00 82.25 127 GLY A N 1
ATOM 970 C CA . GLY A 1 127 ? -7.690 10.156 20.839 1.00 82.25 127 GLY A CA 1
ATOM 971 C C . GLY A 1 127 ? -9.175 9.902 21.151 1.00 82.25 127 GLY A C 1
ATOM 972 O O . GLY A 1 127 ? -9.846 10.806 21.655 1.00 82.25 127 GLY A O 1
ATOM 973 N N . PRO A 1 128 ? -9.745 8.728 20.808 1.00 82.56 128 PRO A N 1
ATOM 974 C CA . PRO A 1 128 ? -11.142 8.429 21.126 1.00 82.56 128 PRO A CA 1
ATOM 975 C C . PRO A 1 128 ? -11.382 8.290 22.641 1.00 82.56 128 PRO A C 1
ATOM 977 O O . PRO A 1 128 ? -12.476 8.602 23.103 1.00 82.56 128 PRO A O 1
ATOM 980 N N . PHE A 1 129 ? -10.368 7.891 23.416 1.00 87.31 129 PHE A N 1
ATOM 981 C CA . PHE A 1 129 ? -10.494 7.603 24.849 1.00 87.31 129 PHE A CA 1
ATOM 982 C C . PHE A 1 129 ? -10.626 8.861 25.722 1.00 87.31 129 PHE A C 1
ATOM 984 O O . PHE A 1 129 ? -11.218 8.819 26.793 1.00 87.31 129 PHE A O 1
ATOM 991 N N . GLU A 1 130 ? -10.120 10.005 25.255 1.00 88.12 130 GLU A N 1
ATOM 992 C CA . GLU A 1 130 ? -10.244 11.295 25.954 1.00 88.12 130 GLU A CA 1
ATOM 993 C C . GLU A 1 130 ? -11.681 11.843 25.915 1.00 88.12 130 GLU A C 1
ATOM 995 O O . GLU A 1 130 ? -12.126 12.563 26.806 1.00 88.12 130 GLU A O 1
ATOM 1000 N N . ARG A 1 131 ? -12.420 11.526 24.847 1.00 87.69 131 ARG A N 1
ATOM 1001 C CA . ARG A 1 131 ? -13.693 12.188 24.518 1.00 87.69 131 ARG A CA 1
ATOM 1002 C C . ARG A 1 131 ? -14.902 11.576 25.204 1.00 87.69 131 ARG A C 1
ATOM 1004 O O . ARG A 1 131 ? -15.954 12.212 25.256 1.00 87.69 131 ARG A O 1
ATOM 1011 N N . TRP A 1 132 ? -14.780 10.332 25.642 1.00 91.44 132 TRP A N 1
ATOM 1012 C CA . TRP A 1 132 ? -15.893 9.519 26.108 1.00 91.44 132 TRP A CA 1
ATOM 1013 C C . TRP A 1 132 ? -15.491 8.767 27.371 1.00 91.44 132 TRP A C 1
ATOM 1015 O O . TRP A 1 132 ? -14.314 8.492 27.591 1.00 91.44 132 TRP A O 1
ATOM 1025 N N . THR A 1 133 ? -16.471 8.437 28.208 1.00 92.50 133 THR A N 1
ATOM 1026 C CA . THR A 1 133 ? -16.261 7.463 29.285 1.00 92.50 133 THR A CA 1
ATOM 1027 C C . THR A 1 133 ? -16.172 6.052 28.705 1.00 92.50 133 THR A C 1
ATOM 1029 O O . THR A 1 133 ? -16.608 5.824 27.576 1.00 92.50 133 THR A O 1
ATOM 1032 N N . GLU A 1 134 ? -15.648 5.106 29.484 1.00 93.69 134 GLU A N 1
ATOM 1033 C CA . GLU A 1 134 ? -15.577 3.680 29.134 1.00 93.69 134 GLU A CA 1
ATOM 1034 C C . GLU A 1 134 ? -16.911 3.153 28.573 1.00 93.69 134 GLU A C 1
ATOM 1036 O O . GLU A 1 134 ? -16.975 2.759 27.408 1.00 93.69 134 GLU A O 1
ATOM 1041 N N . ASP A 1 135 ? -17.998 3.277 29.344 1.00 94.19 135 ASP A N 1
ATOM 1042 C CA . ASP A 1 135 ? -19.336 2.821 28.940 1.00 94.19 135 ASP A CA 1
ATOM 1043 C C . ASP A 1 135 ? -19.815 3.479 27.637 1.00 94.19 135 ASP A C 1
ATOM 1045 O O . ASP A 1 135 ? -20.364 2.824 26.751 1.00 94.19 135 ASP A O 1
ATOM 1049 N N . GLN A 1 136 ? -19.580 4.788 27.489 1.00 94.62 136 GLN A N 1
ATOM 1050 C CA . GLN A 1 136 ? -19.978 5.530 26.293 1.00 94.62 136 GLN A CA 1
ATOM 1051 C C . GLN A 1 136 ? -19.182 5.103 25.061 1.00 94.62 136 GLN A C 1
ATOM 1053 O O . GLN A 1 136 ? -19.721 5.116 23.951 1.00 94.62 136 GLN A O 1
ATOM 1058 N N . LEU A 1 137 ? -17.896 4.789 25.232 1.00 92.81 137 LEU A N 1
ATOM 1059 C CA . LEU A 1 137 ? -17.028 4.354 24.150 1.00 92.81 137 LEU A CA 1
ATOM 1060 C C . LEU A 1 137 ? -17.429 2.953 23.678 1.00 92.81 137 LEU A C 1
ATOM 1062 O O . LEU A 1 137 ? -17.586 2.768 22.472 1.00 92.81 137 LEU A O 1
ATOM 1066 N N . ILE A 1 138 ? -17.673 2.019 24.604 1.00 93.00 138 ILE A N 1
ATOM 1067 C CA . ILE A 1 138 ? -18.136 0.652 24.306 1.00 93.00 138 ILE A CA 1
ATOM 1068 C C . ILE A 1 138 ? -19.507 0.689 23.615 1.00 93.00 138 ILE A C 1
ATOM 1070 O O . ILE A 1 138 ? -19.686 0.134 22.527 1.00 93.00 138 ILE A O 1
ATOM 1074 N N . GLU A 1 139 ? -20.469 1.438 24.162 1.00 94.75 139 GLU A N 1
ATOM 1075 C CA . GLU A 1 139 ? -21.796 1.581 23.551 1.00 94.75 139 GLU A CA 1
ATOM 1076 C C . GLU A 1 139 ? -21.703 2.168 22.129 1.00 94.75 139 GLU A C 1
ATOM 1078 O O . GLU A 1 139 ? -22.353 1.691 21.188 1.00 94.75 139 GLU A O 1
ATOM 1083 N N . ARG A 1 140 ? -20.868 3.199 21.936 1.00 94.19 140 ARG A N 1
ATOM 1084 C CA . ARG A 1 140 ? -20.656 3.805 20.616 1.00 94.19 140 ARG A CA 1
ATOM 1085 C C . ARG A 1 140 ? -19.902 2.894 19.662 1.00 94.19 140 ARG A C 1
ATOM 1087 O O . ARG A 1 140 ? -20.212 2.937 18.472 1.00 94.19 140 ARG A O 1
ATOM 1094 N N . ALA A 1 141 ? -18.960 2.085 20.135 1.00 92.06 141 ALA A N 1
ATOM 1095 C CA . ALA A 1 141 ? -18.285 1.083 19.320 1.00 92.06 141 ALA A CA 1
ATOM 1096 C C . ALA A 1 141 ? -19.311 0.099 18.737 1.00 92.06 141 ALA A C 1
ATOM 1098 O O . ALA A 1 141 ? -19.305 -0.156 17.532 1.00 92.06 141 ALA A O 1
ATOM 1099 N N . GLY A 1 142 ? -20.301 -0.331 19.523 1.00 91.38 142 GLY A N 1
ATOM 1100 C CA . GLY A 1 142 ? -21.408 -1.154 19.023 1.00 91.38 142 GLY A CA 1
ATOM 1101 C C . GLY A 1 142 ? -22.202 -0.507 17.875 1.00 91.38 142 GLY A C 1
ATOM 1102 O O . GLY A 1 142 ? -22.619 -1.190 16.941 1.00 91.38 142 GLY A O 1
ATOM 1103 N N . ARG A 1 143 ? -22.364 0.823 17.881 1.00 93.19 143 ARG A N 1
ATOM 1104 C CA . ARG A 1 143 ? -23.233 1.547 16.928 1.00 93.19 143 ARG A CA 1
ATOM 1105 C C . ARG A 1 143 ? -22.508 2.213 15.757 1.00 93.19 143 ARG A C 1
ATOM 1107 O O . ARG A 1 143 ? -23.105 2.402 14.702 1.00 93.19 143 ARG A O 1
ATOM 1114 N N . SER A 1 144 ? -21.240 2.585 15.913 1.00 93.56 144 SER A N 1
ATOM 1115 C CA . SER A 1 144 ? -20.511 3.429 14.960 1.00 93.56 144 SER A CA 1
ATOM 1116 C C . SER A 1 144 ? -19.254 2.746 14.437 1.00 93.56 144 SER A C 1
ATOM 1118 O O . SER A 1 144 ? -18.284 2.556 15.170 1.00 93.56 144 SER A O 1
ATOM 1120 N N . ALA A 1 145 ? -19.232 2.462 13.130 1.00 88.00 145 ALA A N 1
ATOM 1121 C CA . ALA A 1 145 ? -18.059 1.901 12.456 1.00 88.00 145 ALA A CA 1
ATOM 1122 C C . ALA A 1 145 ? -16.817 2.783 12.628 1.00 88.00 145 ALA A C 1
ATOM 1124 O O . ALA A 1 145 ? -15.725 2.276 12.861 1.00 88.00 145 ALA A O 1
ATOM 1125 N N . ARG A 1 146 ? -16.992 4.110 12.597 1.00 89.44 146 ARG A N 1
ATOM 1126 C CA . ARG A 1 146 ? -15.894 5.061 12.789 1.00 89.44 146 ARG A CA 1
ATOM 1127 C C . ARG A 1 146 ? -15.251 4.931 14.171 1.00 89.44 146 ARG A C 1
ATOM 1129 O O . ARG A 1 146 ? -14.034 5.002 14.268 1.00 89.44 146 ARG A O 1
ATOM 1136 N N . VAL A 1 147 ? -16.054 4.749 15.220 1.00 90.62 147 VAL A N 1
ATOM 1137 C CA . VAL A 1 147 ? -15.536 4.600 16.591 1.00 90.62 147 VAL A CA 1
ATOM 1138 C C . VAL A 1 147 ? -14.801 3.269 16.736 1.00 90.62 147 VAL A C 1
ATOM 1140 O O . VAL A 1 147 ? -13.707 3.255 17.288 1.00 90.62 147 VAL A O 1
ATOM 1143 N N . ARG A 1 148 ? -15.325 2.179 16.155 1.00 93.00 148 ARG A N 1
ATOM 1144 C CA . ARG A 1 148 ? -14.624 0.881 16.135 1.00 93.00 148 ARG A CA 1
ATOM 1145 C C . ARG A 1 148 ? -13.262 0.971 15.468 1.00 93.00 148 ARG A C 1
ATOM 1147 O O . ARG A 1 148 ? -12.279 0.543 16.052 1.00 93.00 148 ARG A O 1
ATOM 1154 N N . VAL A 1 149 ? -13.207 1.568 14.277 1.00 88.94 149 VAL A N 1
ATOM 1155 C CA . VAL A 1 149 ? -11.957 1.780 13.533 1.00 88.94 149 VAL A CA 1
ATOM 1156 C C . VAL A 1 149 ? -10.953 2.548 14.395 1.00 88.94 149 VAL A C 1
ATOM 1158 O O . VAL A 1 149 ? -9.837 2.082 14.577 1.00 88.94 149 VAL A O 1
ATOM 1161 N N . GLN A 1 150 ? -11.371 3.653 15.021 1.00 88.88 150 GLN A N 1
ATOM 1162 C CA . GLN A 1 150 ? -10.494 4.450 15.887 1.00 88.88 150 GLN A CA 1
ATOM 1163 C C . GLN A 1 150 ? -9.985 3.690 17.117 1.00 88.88 150 GLN A C 1
ATOM 1165 O O . GLN A 1 150 ? -8.843 3.891 17.517 1.00 88.88 150 GLN A O 1
ATOM 1170 N N . ILE A 1 151 ? -10.809 2.832 17.727 1.00 91.62 151 ILE A N 1
ATOM 1171 C CA . ILE A 1 151 ? -10.374 1.974 18.837 1.00 91.62 151 ILE A CA 1
ATOM 1172 C C . ILE A 1 151 ? -9.319 0.983 18.334 1.00 91.62 151 ILE A C 1
ATOM 1174 O O . ILE A 1 151 ? -8.230 0.920 18.899 1.00 91.62 151 ILE A O 1
ATOM 1178 N N . MET A 1 152 ? -9.603 0.263 17.243 1.00 92.06 152 MET A N 1
ATOM 1179 C CA . MET A 1 152 ? -8.702 -0.751 16.678 1.00 92.06 152 MET A CA 1
ATOM 1180 C C . MET A 1 152 ? -7.358 -0.161 16.230 1.00 92.06 152 MET A C 1
ATOM 1182 O O . MET A 1 152 ? -6.318 -0.763 16.483 1.00 92.06 152 MET A O 1
ATOM 1186 N N . GLU A 1 153 ? -7.353 1.037 15.633 1.00 87.88 153 GLU A N 1
ATOM 1187 C CA . GLU A 1 153 ? -6.124 1.763 15.264 1.00 87.88 153 GLU A CA 1
ATOM 1188 C C . GLU A 1 153 ? -5.193 2.003 16.458 1.00 87.88 153 GLU A C 1
ATOM 1190 O O . GLU A 1 153 ? -3.971 2.033 16.292 1.00 87.88 153 GLU A O 1
ATOM 1195 N N . GLN A 1 154 ? -5.770 2.184 17.649 1.00 85.94 154 GLN A N 1
ATOM 1196 C CA . GLN A 1 154 ? -5.034 2.514 18.864 1.00 85.94 154 GLN A CA 1
ATOM 1197 C C . GLN A 1 154 ? -4.623 1.278 19.661 1.00 85.94 154 GLN A C 1
ATOM 1199 O O . GLN A 1 154 ? -3.532 1.279 20.218 1.00 85.94 154 GLN A O 1
ATOM 1204 N N . ILE A 1 155 ? -5.457 0.234 19.731 1.00 88.69 155 ILE A N 1
ATOM 1205 C CA . ILE A 1 155 ? -5.208 -0.907 20.631 1.00 88.69 155 ILE A CA 1
ATOM 1206 C C . ILE A 1 155 ? -4.533 -2.106 19.960 1.00 88.69 155 ILE A C 1
ATOM 1208 O O . ILE A 1 155 ? -4.005 -2.954 20.670 1.00 88.69 155 ILE A O 1
ATOM 1212 N N . VAL A 1 156 ? -4.540 -2.214 18.628 1.00 86.25 156 VAL A N 1
ATOM 1213 C CA . VAL A 1 156 ? -3.980 -3.377 17.911 1.00 86.25 156 VAL A CA 1
ATOM 1214 C C . VAL A 1 156 ? -2.517 -3.132 17.514 1.00 86.25 156 VAL A C 1
ATOM 1216 O O . VAL A 1 156 ? -2.139 -2.033 17.086 1.00 86.25 156 VAL A O 1
ATOM 1219 N N . VAL A 1 157 ? -1.661 -4.153 17.644 1.00 82.31 157 VAL A N 1
ATOM 1220 C CA . VAL A 1 157 ? -0.297 -4.146 17.084 1.00 82.31 157 VAL A CA 1
ATOM 1221 C C . VAL A 1 157 ? -0.399 -4.421 15.587 1.00 82.31 157 VAL A C 1
ATOM 1223 O O . VAL A 1 157 ? -0.688 -5.530 15.159 1.00 82.31 157 VAL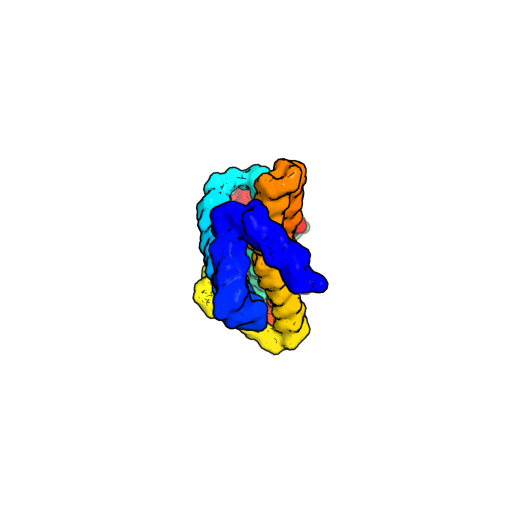 A O 1
ATOM 1226 N N . ARG A 1 158 ? -0.206 -3.382 14.774 1.00 75.25 158 ARG A N 1
ATOM 1227 C CA . ARG A 1 158 ? -0.474 -3.434 13.325 1.00 75.25 158 ARG A CA 1
ATOM 1228 C C . ARG A 1 158 ? 0.755 -3.837 12.510 1.00 75.25 158 ARG A C 1
ATOM 1230 O O . ARG A 1 158 ? 0.606 -4.416 11.443 1.00 75.25 158 ARG A O 1
ATOM 1237 N N . THR A 1 159 ? 1.958 -3.554 13.011 1.00 65.50 159 THR A N 1
ATOM 1238 C CA . THR A 1 159 ? 3.230 -3.791 12.307 1.00 65.50 159 THR A CA 1
ATOM 1239 C C . THR A 1 159 ? 3.440 -5.258 11.965 1.00 65.50 159 THR A C 1
ATOM 1241 O O . THR A 1 159 ? 3.695 -5.565 10.807 1.00 65.50 159 THR A O 1
ATOM 1244 N N . ASP A 1 160 ? 3.225 -6.152 12.926 1.00 67.12 160 ASP A N 1
ATOM 1245 C CA . ASP A 1 160 ? 3.521 -7.578 12.757 1.00 67.12 160 ASP A CA 1
ATOM 1246 C C . ASP A 1 160 ? 2.588 -8.206 11.708 1.00 67.12 160 ASP A C 1
ATOM 1248 O O . ASP A 1 160 ? 3.017 -8.915 10.803 1.00 67.12 160 ASP A O 1
ATOM 1252 N N . HIS A 1 161 ? 1.306 -7.839 11.754 1.00 66.12 161 HIS A N 1
ATOM 1253 C CA . HIS A 1 161 ? 0.290 -8.344 10.834 1.00 66.12 161 HIS A CA 1
ATOM 1254 C C . HIS A 1 161 ? 0.377 -7.729 9.427 1.00 66.12 161 HIS A C 1
ATOM 1256 O O . HIS A 1 161 ? 0.089 -8.396 8.432 1.00 66.12 161 HIS A O 1
ATOM 1262 N N . VAL A 1 162 ? 0.765 -6.454 9.312 1.00 67.00 162 VAL A N 1
ATOM 1263 C CA . VAL A 1 162 ? 0.929 -5.786 8.012 1.00 67.00 162 VAL A CA 1
ATOM 1264 C C . VAL A 1 162 ? 2.203 -6.257 7.311 1.00 67.00 162 VAL A C 1
ATOM 1266 O O . VAL A 1 162 ? 2.181 -6.414 6.088 1.00 67.00 162 VAL A O 1
ATOM 1269 N N . ASP A 1 163 ? 3.282 -6.527 8.047 1.00 64.06 163 ASP A N 1
ATOM 1270 C CA . ASP A 1 163 ? 4.519 -7.061 7.474 1.00 64.06 163 ASP A CA 1
ATOM 1271 C C . ASP A 1 163 ? 4.306 -8.464 6.886 1.00 64.06 163 ASP A C 1
ATOM 1273 O O . ASP A 1 163 ? 4.758 -8.720 5.765 1.00 64.06 163 ASP A O 1
ATOM 1277 N N . ASP A 1 164 ? 3.516 -9.318 7.545 1.00 61.69 164 ASP A N 1
ATOM 1278 C CA . ASP A 1 164 ? 3.107 -10.627 7.017 1.00 61.69 164 ASP A CA 1
ATOM 1279 C C . ASP A 1 164 ? 2.283 -10.500 5.723 1.00 61.69 164 ASP A C 1
ATOM 1281 O O . ASP A 1 164 ? 2.560 -11.169 4.723 1.00 61.69 164 ASP A O 1
ATOM 1285 N N . LEU A 1 165 ? 1.314 -9.577 5.688 1.00 65.69 165 LEU A N 1
ATOM 1286 C CA . LEU A 1 165 ? 0.490 -9.308 4.501 1.00 65.69 165 LEU A CA 1
ATOM 1287 C C . LEU A 1 165 ? 1.311 -8.747 3.329 1.00 65.69 165 LEU A C 1
ATOM 1289 O O . LEU A 1 165 ? 1.079 -9.082 2.160 1.00 65.69 165 LEU A O 1
ATOM 1293 N N . VAL A 1 166 ? 2.282 -7.879 3.619 1.00 63.62 166 VAL A N 1
ATOM 1294 C CA . VAL A 1 166 ? 3.196 -7.321 2.617 1.00 63.62 166 VAL A CA 1
ATOM 1295 C C . VAL A 1 166 ? 4.158 -8.393 2.113 1.00 63.62 166 VAL A C 1
ATOM 1297 O O . VAL A 1 166 ? 4.407 -8.443 0.904 1.00 63.62 166 VAL A O 1
ATOM 1300 N N . TRP A 1 167 ? 4.672 -9.255 2.992 1.00 52.34 167 TRP A N 1
ATOM 1301 C CA . TRP A 1 167 ? 5.549 -10.368 2.638 1.00 52.34 167 TRP A CA 1
ATOM 1302 C C . TRP A 1 167 ? 4.838 -11.389 1.749 1.00 52.34 167 TRP A C 1
ATOM 1304 O O . TRP A 1 167 ? 5.327 -11.679 0.654 1.00 52.34 167 TRP A O 1
ATOM 1314 N N . GLU A 1 168 ? 3.644 -11.853 2.136 1.00 55.47 168 GLU A N 1
ATOM 1315 C CA . GLU A 1 168 ? 2.851 -12.786 1.326 1.00 55.47 168 GLU A CA 1
ATOM 1316 C C . GLU A 1 168 ? 2.549 -12.206 -0.063 1.00 55.47 168 GLU A C 1
ATOM 1318 O O . GLU A 1 168 ? 2.705 -12.898 -1.066 1.00 55.47 168 GLU A O 1
ATOM 1323 N N . ARG A 1 169 ? 2.233 -10.908 -0.173 1.00 61.66 169 ARG A N 1
ATOM 1324 C CA . ARG A 1 169 ? 2.039 -10.246 -1.476 1.00 61.66 169 ARG A CA 1
ATOM 1325 C C . ARG A 1 169 ? 3.295 -10.257 -2.356 1.00 61.66 169 ARG A C 1
ATOM 1327 O O . ARG A 1 169 ? 3.178 -10.304 -3.583 1.00 61.66 169 ARG A O 1
ATOM 1334 N N . HIS A 1 170 ? 4.482 -10.135 -1.763 1.00 53.34 170 HIS A N 1
ATOM 1335 C CA . HIS A 1 170 ? 5.744 -10.123 -2.509 1.00 53.34 170 HIS A CA 1
ATOM 1336 C C . HIS A 1 170 ? 6.214 -11.533 -2.895 1.00 53.34 170 HIS A C 1
ATOM 1338 O O . HIS A 1 170 ? 6.894 -11.666 -3.913 1.00 53.34 170 HIS A O 1
ATOM 1344 N N . VAL A 1 171 ? 5.847 -12.563 -2.124 1.00 38.50 171 VAL A N 1
ATOM 1345 C CA . VAL A 1 171 ? 6.326 -13.946 -2.301 1.00 38.50 171 VAL A CA 1
ATOM 1346 C C . VAL A 1 171 ? 5.322 -14.843 -3.036 1.00 38.50 171 VAL A C 1
ATOM 1348 O O . VAL A 1 171 ? 5.738 -15.635 -3.876 1.00 38.50 171 VAL A O 1
ATOM 1351 N N . ALA A 1 172 ? 4.016 -14.710 -2.786 1.00 43.34 172 ALA A N 1
ATOM 1352 C CA . ALA A 1 172 ? 2.986 -15.628 -3.296 1.00 43.34 172 ALA A CA 1
ATOM 1353 C C . ALA A 1 172 ? 2.411 -15.250 -4.676 1.00 43.34 172 ALA A C 1
ATOM 1355 O O . ALA A 1 172 ? 1.499 -15.905 -5.173 1.00 43.34 172 ALA A O 1
ATOM 1356 N N . GLY A 1 173 ? 2.948 -14.210 -5.319 1.00 50.72 173 GLY A N 1
ATOM 1357 C CA . GLY A 1 173 ? 2.331 -13.623 -6.504 1.00 50.72 173 GLY A CA 1
ATOM 1358 C C . GLY A 1 173 ? 1.154 -12.731 -6.109 1.00 50.72 173 GLY A C 1
ATOM 1359 O O . GLY A 1 173 ? 0.450 -12.962 -5.130 1.00 50.72 173 GLY A O 1
ATOM 1360 N N . SER A 1 174 ? 0.968 -11.636 -6.844 1.00 52.56 174 SER A N 1
ATOM 1361 C CA . SER A 1 174 ? -0.212 -10.791 -6.657 1.00 52.56 174 SER A CA 1
ATOM 1362 C C . SER A 1 174 ? -1.457 -11.669 -6.763 1.00 52.56 174 SER A C 1
ATOM 1364 O O . SER A 1 174 ? -1.520 -12.406 -7.745 1.00 52.56 174 SER A O 1
ATOM 1366 N N . PRO A 1 175 ? -2.457 -11.537 -5.872 1.00 54.91 175 PRO A N 1
ATOM 1367 C CA . PRO A 1 175 ? -3.763 -12.110 -6.155 1.00 54.91 175 PRO A CA 1
ATOM 1368 C C . PRO A 1 175 ? -4.171 -11.641 -7.555 1.00 54.91 175 PRO A C 1
ATOM 1370 O O . PRO A 1 175 ? -4.084 -10.438 -7.859 1.00 54.91 175 PRO A O 1
ATOM 1373 N N . GLU A 1 176 ? -4.468 -12.591 -8.438 1.00 55.50 176 GLU A N 1
ATOM 1374 C CA . GLU A 1 176 ? -5.145 -12.310 -9.695 1.00 55.50 176 GLU A CA 1
ATOM 1375 C C . GLU A 1 176 ? -6.534 -11.825 -9.300 1.00 55.50 176 GLU A C 1
ATOM 1377 O O . GLU A 1 176 ? -7.394 -12.585 -8.864 1.00 55.50 176 GLU A O 1
ATOM 1382 N N . VAL A 1 177 ? -6.694 -10.503 -9.305 1.00 60.50 177 VAL A N 1
ATOM 1383 C CA . VAL A 1 177 ? -7.990 -9.879 -9.084 1.00 60.50 177 VAL A CA 1
ATOM 1384 C C . VAL A 1 177 ? -8.778 -10.109 -10.365 1.00 60.50 177 VAL A C 1
ATOM 1386 O O . VAL A 1 177 ? -8.554 -9.400 -11.343 1.00 60.50 177 VAL A O 1
ATOM 1389 N N . ASP A 1 178 ? -9.666 -11.103 -10.356 1.00 62.34 178 ASP A N 1
ATOM 1390 C CA . ASP A 1 178 ? -10.501 -11.516 -11.498 1.00 62.34 178 ASP A CA 1
ATOM 1391 C C . ASP A 1 178 ? -11.682 -10.551 -11.744 1.00 62.34 178 ASP A C 1
ATOM 1393 O O . ASP A 1 178 ? -12.806 -10.932 -12.056 1.00 62.34 178 ASP A O 1
ATOM 1397 N N . LEU A 1 179 ? -11.438 -9.255 -11.526 1.00 72.19 179 LEU A N 1
ATOM 1398 C CA . LEU A 1 179 ? -12.367 -8.179 -11.845 1.00 72.19 179 LEU A CA 1
ATOM 1399 C C . LEU A 1 179 ? -11.906 -7.557 -13.167 1.00 72.19 179 LEU A C 1
ATOM 1401 O O . LEU A 1 179 ? -10.833 -6.941 -13.184 1.00 72.19 179 LEU A O 1
ATOM 1405 N N . PRO A 1 180 ? -12.678 -7.688 -14.263 1.00 78.38 180 PRO A N 1
ATOM 1406 C CA . PRO A 1 180 ? -12.254 -7.238 -15.588 1.00 78.38 180 PRO A CA 1
ATOM 1407 C C . PRO A 1 180 ? -11.843 -5.761 -15.628 1.00 78.38 180 PRO A C 1
ATOM 1409 O O . PRO A 1 180 ? -10.822 -5.415 -16.211 1.00 78.38 180 PRO A O 1
ATOM 1412 N N . ASP A 1 181 ? -12.568 -4.886 -14.926 1.00 77.62 181 ASP A N 1
ATOM 1413 C CA . ASP A 1 181 ? -12.273 -3.450 -14.845 1.00 77.62 181 ASP A CA 1
ATOM 1414 C C . ASP A 1 181 ? -10.934 -3.157 -14.146 1.00 77.62 181 ASP A C 1
ATOM 1416 O O . ASP A 1 181 ? -10.171 -2.276 -14.560 1.00 77.62 181 ASP A O 1
ATOM 1420 N N . VAL A 1 182 ? -10.620 -3.914 -13.094 1.00 75.31 182 VAL A N 1
ATOM 1421 C CA . VAL A 1 182 ? -9.354 -3.814 -12.357 1.00 75.31 182 VAL A CA 1
ATOM 1422 C C . VAL A 1 182 ? -8.209 -4.385 -13.183 1.00 75.31 182 VAL A C 1
ATOM 1424 O O . VAL A 1 182 ? -7.119 -3.799 -13.202 1.00 75.31 182 VAL A O 1
ATOM 1427 N N . HIS A 1 183 ? -8.453 -5.506 -13.862 1.00 77.06 183 HIS A N 1
ATOM 1428 C CA . HIS A 1 183 ? -7.477 -6.175 -14.706 1.00 77.06 183 HIS A CA 1
ATOM 1429 C C . HIS A 1 183 ? -7.095 -5.298 -15.901 1.00 77.06 183 HIS A C 1
ATOM 1431 O O . HIS A 1 183 ? -5.904 -5.053 -16.096 1.00 77.06 183 HIS A O 1
ATOM 1437 N N . ASP A 1 184 ? -8.076 -4.731 -16.605 1.00 80.81 184 ASP A N 1
ATOM 1438 C CA . ASP A 1 184 ? -7.872 -3.827 -17.739 1.00 80.81 184 ASP A CA 1
ATOM 1439 C C . ASP A 1 184 ? -7.114 -2.565 -17.316 1.00 80.81 184 ASP A C 1
ATOM 1441 O O . ASP A 1 184 ? -6.134 -2.154 -17.947 1.00 80.81 184 ASP A O 1
ATOM 1445 N N . ALA A 1 185 ? -7.523 -1.940 -16.205 1.00 76.44 185 ALA A N 1
ATOM 1446 C CA . ALA A 1 185 ? -6.855 -0.748 -15.687 1.00 76.44 185 ALA A CA 1
ATOM 1447 C C . ALA A 1 185 ? -5.400 -1.037 -15.286 1.00 76.44 185 ALA A C 1
ATOM 1449 O O . ALA A 1 185 ? -4.509 -0.202 -15.492 1.00 76.44 185 ALA A O 1
ATOM 1450 N N . ARG A 1 186 ? -5.148 -2.218 -14.715 1.00 78.19 186 ARG A N 1
ATOM 1451 C CA . ARG A 1 186 ? -3.812 -2.678 -14.337 1.00 78.19 186 ARG A CA 1
ATOM 1452 C C . ARG A 1 186 ? -2.958 -2.993 -15.561 1.00 78.19 186 ARG A C 1
ATOM 1454 O O . ARG A 1 186 ? -1.821 -2.525 -15.615 1.00 78.19 186 ARG A O 1
ATOM 1461 N N . GLU A 1 187 ? -3.470 -3.757 -16.519 1.00 80.19 187 GLU A N 1
ATOM 1462 C CA . GLU A 1 187 ? -2.752 -4.127 -17.740 1.00 80.19 187 GLU A CA 1
ATOM 1463 C C . GLU A 1 187 ? -2.422 -2.916 -18.582 1.00 80.19 187 GLU A C 1
ATOM 1465 O O . GLU A 1 187 ? -1.275 -2.759 -18.984 1.00 80.19 187 GLU A O 1
ATOM 1470 N N . ARG A 1 188 ? -3.373 -1.998 -18.762 1.00 84.06 188 ARG A N 1
ATOM 1471 C CA . ARG A 1 188 ? -3.132 -0.753 -19.490 1.00 84.06 188 ARG A CA 1
ATOM 1472 C C . ARG A 1 188 ? -1.972 0.036 -18.886 1.00 84.06 188 ARG A C 1
ATOM 1474 O O . ARG A 1 188 ? -1.074 0.462 -19.609 1.00 84.06 188 ARG A O 1
ATOM 1481 N N . ARG A 1 189 ? -1.961 0.207 -17.559 1.00 81.25 189 ARG A N 1
ATOM 1482 C CA . ARG A 1 189 ? -0.879 0.918 -16.854 1.00 81.25 189 ARG A CA 1
ATOM 1483 C C . ARG A 1 189 ? 0.443 0.157 -16.914 1.00 81.25 189 ARG A C 1
ATOM 1485 O O . ARG A 1 189 ? 1.495 0.773 -17.057 1.00 81.25 189 ARG A O 1
ATOM 1492 N N . ARG A 1 190 ? 0.403 -1.174 -16.829 1.00 78.81 190 ARG A N 1
ATOM 1493 C CA . ARG A 1 190 ? 1.587 -2.031 -16.955 1.00 78.81 190 ARG A CA 1
ATOM 1494 C C . ARG A 1 190 ? 2.184 -1.966 -18.361 1.00 78.81 190 ARG A C 1
ATOM 1496 O O . ARG A 1 190 ? 3.384 -1.760 -18.479 1.00 78.81 190 ARG A O 1
ATOM 1503 N N . ALA A 1 191 ? 1.364 -2.078 -19.398 1.00 81.00 191 ALA A N 1
ATOM 1504 C CA . ALA A 1 191 ? 1.783 -1.976 -20.788 1.00 81.00 191 ALA A CA 1
ATOM 1505 C C . ALA A 1 191 ? 2.378 -0.592 -21.086 1.00 81.00 191 ALA A C 1
ATOM 1507 O O . ALA A 1 191 ? 3.424 -0.491 -21.720 1.00 81.00 191 ALA A O 1
ATOM 1508 N N . GLU A 1 192 ? 1.776 0.483 -20.565 1.00 81.81 192 GLU A N 1
ATOM 1509 C CA . GLU A 1 192 ? 2.337 1.836 -20.672 1.00 81.81 192 GLU A CA 1
ATOM 1510 C C . GLU A 1 192 ? 3.704 1.950 -19.976 1.00 81.81 192 GLU A C 1
ATOM 1512 O O . GLU A 1 192 ? 4.622 2.592 -20.494 1.00 81.81 192 GLU A O 1
ATOM 1517 N N . ALA A 1 193 ? 3.862 1.310 -18.817 1.00 76.19 193 ALA A N 1
ATOM 1518 C CA . ALA A 1 193 ? 5.123 1.270 -18.092 1.00 76.19 193 ALA A CA 1
ATOM 1519 C C . ALA A 1 193 ? 6.209 0.478 -18.842 1.00 76.19 193 ALA A C 1
ATOM 1521 O O . ALA A 1 193 ? 7.332 0.964 -18.971 1.00 76.19 193 ALA A O 1
ATOM 1522 N N . GLU A 1 194 ? 5.865 -0.698 -19.373 1.00 78.75 194 GLU A N 1
ATOM 1523 C CA . GLU A 1 194 ? 6.737 -1.552 -20.193 1.00 78.75 194 GLU A CA 1
ATOM 1524 C C . GLU A 1 194 ? 7.161 -0.846 -21.485 1.00 78.75 194 GLU A C 1
ATOM 1526 O O . GLU A 1 194 ? 8.333 -0.864 -21.860 1.00 78.75 194 GLU A O 1
ATOM 1531 N N . PHE A 1 195 ? 6.232 -0.142 -22.132 1.00 83.06 195 PHE A N 1
ATOM 1532 C CA . PHE A 1 195 ? 6.530 0.661 -23.311 1.00 83.06 195 PHE A CA 1
ATOM 1533 C C . PHE A 1 195 ? 7.533 1.778 -22.995 1.00 83.06 195 PHE A C 1
ATOM 1535 O O . PHE A 1 195 ? 8.541 1.934 -23.686 1.00 83.06 195 PHE A O 1
ATOM 1542 N N . ARG A 1 196 ? 7.300 2.542 -21.920 1.00 82.69 196 ARG A N 1
ATOM 1543 C CA . ARG A 1 196 ? 8.200 3.633 -21.518 1.00 82.69 196 ARG A CA 1
ATOM 1544 C C . ARG A 1 196 ? 9.573 3.128 -21.093 1.00 82.69 196 ARG A C 1
ATOM 1546 O O . ARG A 1 196 ? 10.562 3.751 -21.466 1.00 82.69 196 ARG A O 1
ATOM 1553 N N . SER A 1 197 ? 9.648 2.022 -20.350 1.00 77.06 197 SER A N 1
ATOM 1554 C CA . SER A 1 197 ? 10.927 1.431 -19.939 1.00 77.06 197 SER A CA 1
ATOM 1555 C C . SER A 1 197 ? 11.710 0.904 -21.145 1.00 77.06 197 SER A C 1
ATOM 1557 O O . SER A 1 197 ? 12.915 1.144 -21.236 1.00 77.06 197 SER A O 1
ATOM 1559 N N . GLY A 1 198 ? 11.021 0.301 -22.120 1.00 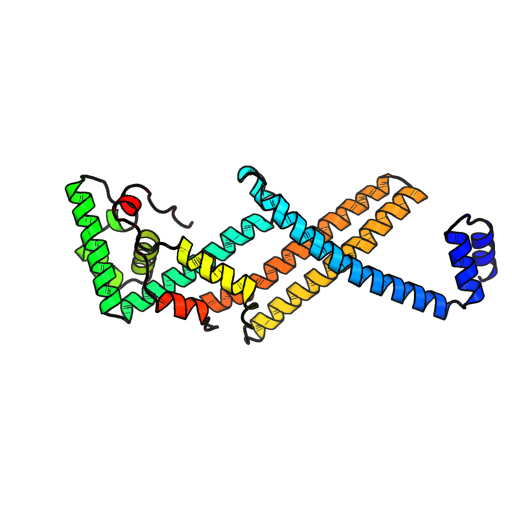76.19 198 GLY A N 1
ATOM 1560 C CA . GLY A 1 198 ? 11.604 -0.123 -23.392 1.00 76.19 198 GLY A CA 1
ATOM 1561 C C . GLY A 1 198 ? 12.202 1.027 -24.212 1.00 76.19 198 GLY A C 1
ATOM 1562 O O . GLY A 1 198 ? 13.186 0.822 -24.919 1.00 76.19 198 GLY A O 1
ATOM 1563 N N . LEU A 1 199 ? 11.673 2.251 -24.078 1.00 84.19 199 LEU A N 1
ATOM 1564 C CA . LEU A 1 199 ? 12.187 3.441 -24.768 1.00 84.19 199 LEU A CA 1
ATOM 1565 C C . LEU A 1 199 ? 13.406 4.093 -24.099 1.00 84.19 199 LEU A C 1
ATOM 1567 O O . LEU A 1 199 ? 14.115 4.853 -24.758 1.00 84.19 199 LEU A O 1
ATOM 1571 N N . VAL A 1 200 ? 13.685 3.814 -22.822 1.00 84.62 200 VAL A N 1
ATOM 1572 C CA . VAL A 1 200 ? 14.767 4.492 -22.077 1.00 84.62 200 VAL A CA 1
ATOM 1573 C C . VAL A 1 200 ? 16.116 4.310 -22.770 1.00 84.62 200 VAL A C 1
ATOM 1575 O O . VAL A 1 200 ? 16.850 5.271 -22.985 1.00 84.62 200 VAL A O 1
ATOM 1578 N N . ILE A 1 201 ? 16.430 3.076 -23.146 1.00 82.44 201 ILE A N 1
ATOM 1579 C CA . ILE A 1 201 ? 17.724 2.691 -23.711 1.00 82.44 201 ILE A CA 1
ATOM 1580 C C . ILE A 1 201 ? 17.934 3.216 -25.128 1.00 82.44 201 ILE A C 1
ATOM 1582 O O . ILE A 1 201 ? 18.978 3.828 -25.352 1.00 82.44 201 ILE A O 1
ATOM 1586 N N . PRO A 1 202 ? 16.997 3.051 -26.083 1.00 81.62 202 PRO A N 1
ATOM 1587 C CA . PRO A 1 202 ? 17.176 3.633 -27.408 1.00 81.62 202 PRO A CA 1
ATOM 1588 C C . PRO A 1 202 ? 17.282 5.163 -27.354 1.00 81.62 202 PRO A C 1
ATOM 1590 O O . PRO A 1 202 ? 18.109 5.725 -28.068 1.00 81.62 202 PRO A O 1
ATOM 1593 N N . VAL A 1 203 ? 16.536 5.843 -26.472 1.00 82.38 203 VAL A N 1
ATOM 1594 C CA . VAL A 1 203 ? 16.653 7.303 -26.297 1.00 82.38 203 VAL A CA 1
ATOM 1595 C C . VAL A 1 203 ? 18.006 7.691 -25.693 1.00 82.38 203 VAL A C 1
ATOM 1597 O O . VAL A 1 203 ? 18.648 8.618 -26.185 1.00 82.38 203 VAL A O 1
ATOM 1600 N N . ALA A 1 204 ? 18.480 6.972 -24.672 1.00 81.81 204 ALA A N 1
ATOM 1601 C CA . ALA A 1 204 ? 19.792 7.218 -24.073 1.00 81.81 204 ALA A CA 1
ATOM 1602 C C . ALA A 1 204 ? 20.938 6.966 -25.068 1.00 81.81 204 ALA A C 1
ATOM 1604 O O . ALA A 1 204 ? 21.849 7.785 -25.186 1.00 81.81 204 ALA A O 1
ATOM 1605 N N . ALA A 1 205 ? 20.876 5.869 -25.827 1.00 81.00 205 ALA A N 1
ATOM 1606 C CA . ALA A 1 205 ? 21.857 5.547 -26.858 1.00 81.00 205 ALA A CA 1
ATOM 1607 C C . ALA A 1 205 ? 21.877 6.616 -27.959 1.00 81.00 205 ALA A C 1
ATOM 1609 O O . ALA A 1 205 ? 22.950 7.078 -28.349 1.00 81.00 205 ALA A O 1
ATOM 1610 N N . LEU A 1 206 ? 20.701 7.069 -28.409 1.00 83.62 206 LEU A N 1
ATOM 1611 C CA . LEU A 1 206 ? 20.583 8.151 -29.383 1.00 83.62 206 LEU A CA 1
ATOM 1612 C C . LEU A 1 206 ? 21.213 9.450 -28.862 1.00 83.62 206 LEU A C 1
ATOM 1614 O O . LEU A 1 206 ? 21.963 10.093 -29.594 1.00 83.62 206 LEU A O 1
ATOM 1618 N N . ALA A 1 207 ? 20.968 9.809 -27.598 1.00 82.12 207 ALA A N 1
ATOM 1619 C CA . ALA A 1 207 ? 21.568 10.987 -26.973 1.00 82.12 207 ALA A CA 1
ATOM 1620 C C . ALA A 1 207 ? 23.106 10.929 -26.994 1.00 82.12 207 ALA A C 1
ATOM 1622 O O . ALA A 1 207 ? 23.753 11.907 -27.364 1.00 82.12 207 ALA A O 1
ATOM 1623 N N . VAL A 1 208 ? 23.694 9.772 -26.666 1.00 78.31 208 VAL A N 1
ATOM 1624 C CA . VAL A 1 208 ? 25.153 9.563 -26.689 1.00 78.31 208 VAL A CA 1
ATOM 1625 C C . VAL A 1 208 ? 25.711 9.636 -28.111 1.00 78.31 208 VAL A C 1
ATOM 1627 O O . VAL A 1 208 ? 26.706 10.321 -28.345 1.00 78.31 208 VAL A O 1
ATOM 1630 N N . VAL A 1 209 ? 25.069 8.975 -29.079 1.00 83.31 209 VAL A N 1
ATOM 1631 C CA . VAL A 1 209 ? 25.519 8.990 -30.481 1.00 83.31 209 VAL A CA 1
ATOM 1632 C C . VAL A 1 209 ? 25.500 10.412 -31.044 1.00 83.31 209 VAL A C 1
ATOM 1634 O O . VAL A 1 209 ? 26.487 10.841 -31.645 1.00 83.31 209 VAL A O 1
ATOM 1637 N N . LEU A 1 210 ? 24.422 11.169 -30.816 1.00 75.88 210 LEU A N 1
ATOM 1638 C CA . LEU A 1 210 ? 24.323 12.566 -31.249 1.00 75.88 210 LEU A CA 1
ATOM 1639 C C . LEU A 1 210 ? 25.325 13.466 -30.515 1.00 75.88 210 LEU A C 1
ATOM 1641 O O . LEU A 1 210 ? 25.883 14.380 -31.124 1.00 75.88 210 LEU A O 1
ATOM 1645 N N . ALA A 1 211 ? 25.604 13.183 -29.240 1.00 81.75 211 ALA A N 1
ATOM 1646 C CA . ALA A 1 211 ? 26.598 13.919 -28.471 1.00 81.75 211 ALA A CA 1
ATOM 1647 C C . ALA A 1 211 ? 28.013 13.773 -29.041 1.00 81.75 211 ALA A C 1
ATOM 1649 O O . ALA A 1 211 ? 28.725 14.766 -29.171 1.00 81.75 211 ALA A O 1
ATOM 1650 N N . ILE A 1 212 ? 28.391 12.550 -29.426 1.00 78.81 212 ILE A N 1
ATOM 1651 C CA . ILE A 1 212 ? 29.698 12.249 -30.023 1.00 78.81 212 ILE A CA 1
ATOM 1652 C C . ILE A 1 212 ? 29.802 12.820 -31.443 1.00 78.81 212 ILE A C 1
ATOM 1654 O O . ILE A 1 212 ? 30.852 13.324 -31.830 1.00 78.81 212 ILE A O 1
ATOM 1658 N N . ARG A 1 213 ? 28.732 12.702 -32.241 1.00 85.56 213 ARG A N 1
ATOM 1659 C CA . ARG A 1 213 ? 28.770 13.012 -33.679 1.00 85.56 213 ARG A CA 1
ATOM 1660 C C . ARG A 1 213 ? 28.523 14.476 -34.016 1.00 85.56 213 ARG A C 1
ATOM 1662 O O . ARG A 1 213 ? 29.043 14.933 -35.027 1.00 85.56 213 ARG A O 1
ATOM 1669 N N . LEU A 1 214 ? 27.702 15.175 -33.235 1.00 80.75 214 LEU A N 1
ATOM 1670 C CA . LEU A 1 214 ? 27.239 16.521 -33.577 1.00 80.75 214 LEU A CA 1
ATOM 1671 C C . LEU A 1 214 ? 27.624 17.550 -32.515 1.00 80.75 214 LEU A C 1
ATOM 1673 O O . LEU A 1 214 ? 28.260 18.550 -32.834 1.00 80.75 214 LEU A O 1
ATOM 1677 N N . SER A 1 215 ? 27.209 17.348 -31.260 1.00 82.88 215 SER A N 1
ATOM 1678 C CA . SER A 1 215 ? 27.445 18.321 -30.187 1.00 82.88 215 SER A CA 1
ATOM 1679 C C . SER A 1 215 ? 27.140 17.751 -28.806 1.00 82.88 215 SER A C 1
ATOM 1681 O O . SER A 1 215 ? 26.071 17.182 -28.600 1.00 82.88 215 SER A O 1
ATOM 1683 N N . ALA A 1 216 ? 27.995 18.022 -27.817 1.00 83.69 216 ALA A N 1
ATOM 1684 C CA . ALA A 1 216 ? 27.783 17.613 -26.425 1.00 83.69 216 ALA A CA 1
ATOM 1685 C C . ALA A 1 216 ? 26.441 18.085 -25.821 1.00 83.69 216 ALA A C 1
ATOM 1687 O O . ALA A 1 216 ? 25.929 17.444 -24.906 1.00 83.69 216 ALA A O 1
ATOM 1688 N N . TRP A 1 217 ? 25.822 19.145 -26.356 1.00 81.25 217 TRP A N 1
ATOM 1689 C CA . TRP A 1 217 ? 24.488 19.598 -25.937 1.00 81.25 217 TRP A CA 1
ATOM 1690 C C . TRP A 1 217 ? 23.396 18.532 -26.107 1.00 81.25 217 TRP A C 1
ATOM 1692 O O . TRP A 1 217 ? 22.414 18.544 -25.364 1.00 81.25 217 TRP A O 1
ATOM 1702 N N . PHE A 1 218 ? 23.574 17.562 -27.009 1.00 77.38 218 PHE A N 1
ATOM 1703 C CA . PHE A 1 218 ? 22.638 16.446 -27.167 1.00 77.38 218 PHE A CA 1
ATOM 1704 C C . PHE A 1 218 ? 22.598 15.498 -25.962 1.00 77.38 218 PHE A C 1
ATOM 1706 O O . PHE A 1 218 ? 21.636 14.744 -25.833 1.00 77.38 218 PHE A O 1
ATOM 1713 N N . LEU A 1 219 ? 23.543 15.587 -25.017 1.00 76.44 219 LEU A N 1
ATOM 1714 C CA . LEU A 1 219 ? 23.430 14.892 -23.730 1.00 76.44 219 LEU A CA 1
ATOM 1715 C C . LEU A 1 219 ? 22.205 15.345 -22.922 1.00 76.44 219 LEU A C 1
ATOM 1717 O O . LEU A 1 219 ? 21.710 14.573 -22.103 1.00 76.44 219 LEU A O 1
ATOM 1721 N N . LEU A 1 220 ? 21.653 16.537 -23.189 1.00 74.81 220 LEU A N 1
ATOM 1722 C CA . LEU A 1 220 ? 20.384 16.967 -22.593 1.00 74.81 220 LEU A CA 1
ATOM 1723 C C . LEU A 1 220 ? 19.211 16.051 -22.977 1.00 74.81 220 LEU A C 1
ATOM 1725 O O . LEU A 1 220 ? 18.288 15.903 -22.180 1.00 74.81 220 LEU A O 1
ATOM 1729 N N . LEU A 1 221 ? 19.256 15.358 -24.125 1.00 75.12 221 LEU A N 1
ATOM 1730 C CA . LEU A 1 221 ? 18.274 14.311 -24.454 1.00 75.12 221 LEU A CA 1
ATOM 1731 C C . LEU A 1 221 ? 18.332 13.133 -23.469 1.00 75.12 221 LEU A C 1
ATOM 1733 O O . LEU A 1 221 ? 17.331 12.447 -23.274 1.00 75.12 221 LEU A O 1
ATOM 1737 N N . GLY A 1 222 ? 19.460 12.929 -22.783 1.00 74.00 222 GLY A N 1
ATOM 1738 C CA . GLY A 1 222 ? 19.570 11.971 -21.684 1.00 74.00 222 GLY A CA 1
ATOM 1739 C C . GLY A 1 222 ? 18.595 12.267 -20.539 1.00 74.00 222 GLY A C 1
ATOM 1740 O O . GLY A 1 222 ? 18.089 11.333 -19.918 1.00 74.00 222 GLY A O 1
ATOM 1741 N N . LEU A 1 223 ? 18.224 13.537 -20.316 1.00 77.19 223 LEU A N 1
ATOM 1742 C CA . LEU A 1 223 ? 17.179 13.895 -19.348 1.00 77.19 223 LEU A CA 1
ATOM 1743 C C . LEU A 1 223 ? 15.816 13.314 -19.743 1.00 77.19 223 LEU A C 1
ATOM 1745 O O . LEU A 1 223 ? 15.046 12.928 -18.867 1.00 77.19 223 LEU A O 1
ATOM 1749 N N . ALA A 1 224 ? 15.527 13.185 -21.042 1.00 76.50 224 ALA A N 1
ATOM 1750 C CA . ALA A 1 224 ? 14.304 12.540 -21.512 1.00 76.50 224 ALA A CA 1
ATOM 1751 C C . ALA A 1 224 ? 14.305 11.034 -21.205 1.00 76.50 224 ALA A C 1
ATOM 1753 O O . ALA A 1 224 ? 13.271 10.496 -20.817 1.00 76.50 224 ALA A O 1
ATOM 1754 N N . ALA A 1 225 ? 15.456 10.359 -21.297 1.00 77.06 225 ALA A N 1
ATOM 1755 C CA . ALA A 1 225 ? 15.586 8.957 -20.893 1.00 77.06 225 ALA A CA 1
ATOM 1756 C C . ALA A 1 225 ? 15.366 8.777 -19.379 1.00 77.06 225 ALA A C 1
ATOM 1758 O O . ALA A 1 225 ? 14.645 7.870 -18.961 1.00 77.06 225 ALA A O 1
ATOM 1759 N N . VAL A 1 226 ? 15.914 9.681 -18.558 1.00 78.75 226 VAL A N 1
ATOM 1760 C CA . VAL A 1 226 ? 15.675 9.704 -17.103 1.00 78.75 226 VAL A CA 1
ATOM 1761 C C . VAL A 1 226 ? 14.195 9.945 -16.796 1.00 78.75 226 VAL A C 1
ATOM 1763 O O . VAL A 1 226 ? 13.610 9.225 -15.986 1.00 78.75 226 VAL A O 1
ATOM 1766 N N . ALA A 1 227 ? 13.560 10.904 -17.474 1.00 76.88 227 ALA A N 1
ATOM 1767 C CA . ALA A 1 227 ? 12.134 11.173 -17.324 1.00 76.88 227 ALA A CA 1
ATOM 1768 C C . ALA A 1 227 ? 11.280 9.961 -17.733 1.00 76.88 227 ALA A C 1
ATOM 1770 O O . ALA A 1 227 ? 10.360 9.590 -17.009 1.00 76.88 227 ALA A O 1
ATOM 1771 N N . LEU A 1 228 ? 11.606 9.292 -18.844 1.00 77.56 228 LEU A N 1
ATOM 1772 C CA . LEU A 1 228 ? 10.932 8.064 -19.277 1.00 77.56 228 LEU A CA 1
ATOM 1773 C C . LEU A 1 228 ? 11.055 6.950 -18.238 1.00 77.56 228 LEU A C 1
ATOM 1775 O O . LEU A 1 228 ? 10.048 6.319 -17.924 1.00 77.56 228 LEU A O 1
ATOM 1779 N N . ALA A 1 229 ? 12.243 6.741 -17.667 1.00 77.00 229 ALA A N 1
ATOM 1780 C CA . ALA A 1 229 ? 12.450 5.757 -16.607 1.00 77.00 229 ALA A CA 1
ATOM 1781 C C . ALA A 1 229 ? 11.615 6.096 -15.361 1.00 77.00 229 ALA A C 1
ATOM 1783 O O . ALA A 1 229 ? 10.935 5.228 -14.809 1.00 77.00 229 ALA A O 1
ATOM 1784 N N . TYR A 1 230 ? 11.597 7.372 -14.965 1.00 80.31 230 TYR A N 1
ATOM 1785 C CA . TYR A 1 230 ? 10.779 7.858 -13.857 1.00 80.31 230 TYR A CA 1
ATOM 1786 C C . TYR A 1 230 ? 9.281 7.622 -14.103 1.00 80.31 230 TYR A C 1
ATOM 1788 O O . TYR A 1 230 ? 8.587 7.063 -13.252 1.00 80.31 230 TYR A O 1
ATOM 1796 N N . PHE A 1 231 ? 8.774 7.983 -15.285 1.00 79.25 231 PHE A N 1
ATOM 1797 C CA . PHE A 1 231 ? 7.365 7.821 -15.641 1.00 79.25 231 PHE A CA 1
ATOM 1798 C C . PHE A 1 231 ? 6.958 6.362 -15.869 1.00 79.25 231 PHE A C 1
ATOM 1800 O O . PHE A 1 231 ? 5.820 6.004 -15.566 1.00 79.25 231 PHE A O 1
ATOM 1807 N N . ALA A 1 232 ? 7.853 5.518 -16.388 1.00 75.88 232 ALA A N 1
ATOM 1808 C CA . ALA A 1 232 ? 7.646 4.074 -16.471 1.00 75.88 232 ALA A CA 1
ATOM 1809 C C . ALA A 1 232 ? 7.449 3.500 -15.068 1.00 75.88 232 ALA A C 1
ATOM 1811 O O . ALA A 1 232 ? 6.448 2.844 -14.782 1.00 75.88 232 ALA A O 1
ATOM 1812 N N . GLN A 1 233 ? 8.358 3.843 -14.156 1.00 76.56 233 GLN A N 1
ATOM 1813 C CA . GLN A 1 233 ? 8.267 3.415 -12.773 1.00 76.56 233 GLN A CA 1
ATOM 1814 C C . GLN A 1 233 ? 6.982 3.927 -12.110 1.00 76.56 233 GLN A C 1
ATOM 1816 O O . GLN A 1 233 ? 6.295 3.161 -11.437 1.00 76.56 233 GLN A O 1
ATOM 1821 N N . ALA A 1 234 ? 6.615 5.194 -12.327 1.00 73.56 234 ALA A N 1
ATOM 1822 C CA . ALA A 1 234 ? 5.367 5.763 -11.825 1.00 73.56 234 ALA A CA 1
ATOM 1823 C C . ALA A 1 234 ? 4.137 4.972 -12.304 1.00 73.56 234 ALA A C 1
ATOM 1825 O O . ALA A 1 234 ? 3.261 4.677 -11.493 1.00 73.56 234 ALA A O 1
ATOM 1826 N N . GLN A 1 235 ? 4.095 4.554 -13.573 1.00 76.69 235 GLN A N 1
ATOM 1827 C CA . GLN A 1 235 ? 2.982 3.762 -14.107 1.00 76.69 235 GLN A CA 1
ATOM 1828 C C . GLN A 1 235 ? 2.932 2.333 -13.556 1.00 76.69 235 GLN A C 1
ATOM 1830 O O . GLN A 1 235 ? 1.851 1.874 -13.182 1.00 76.69 235 GLN A O 1
ATOM 1835 N N . TYR A 1 236 ? 4.076 1.655 -13.392 1.00 73.25 236 TYR A N 1
ATOM 1836 C CA . TYR A 1 236 ? 4.116 0.362 -12.690 1.00 73.25 236 TYR A CA 1
ATOM 1837 C C . TYR A 1 236 ? 3.557 0.464 -11.269 1.00 73.25 236 TYR A C 1
ATOM 1839 O O . TYR A 1 236 ? 2.905 -0.464 -10.785 1.00 73.25 236 TYR A O 1
ATOM 1847 N N . ASN A 1 237 ? 3.787 1.595 -10.599 1.00 67.50 237 ASN A N 1
ATOM 1848 C CA . ASN A 1 237 ? 3.226 1.840 -9.274 1.00 67.50 237 ASN A CA 1
ATOM 1849 C C . ASN A 1 237 ? 1.722 2.094 -9.357 1.00 67.50 237 ASN A C 1
ATOM 1851 O O . ASN A 1 237 ? 0.956 1.515 -8.587 1.00 67.50 237 ASN A O 1
ATOM 1855 N N . LEU A 1 238 ? 1.285 2.918 -10.315 1.00 68.88 238 LEU A N 1
ATOM 1856 C CA . LEU A 1 238 ? -0.127 3.224 -10.501 1.00 68.88 238 LEU A CA 1
ATOM 1857 C C . LEU A 1 238 ? -0.945 1.978 -10.854 1.00 68.88 238 LEU A C 1
ATOM 1859 O O . LEU A 1 238 ? -2.093 1.872 -10.427 1.00 68.88 238 LEU A O 1
ATOM 1863 N N . ALA A 1 239 ? -0.368 1.010 -11.565 1.00 69.06 239 ALA A N 1
ATOM 1864 C CA . ALA A 1 239 ? -1.009 -0.267 -11.883 1.00 69.06 239 ALA A CA 1
ATOM 1865 C C . ALA A 1 239 ? -1.435 -1.071 -10.636 1.00 69.06 239 ALA A C 1
ATOM 1867 O O . ALA A 1 239 ? -2.277 -1.959 -10.737 1.00 69.06 239 ALA A O 1
ATOM 1868 N N . ARG A 1 240 ? -0.889 -0.763 -9.448 1.00 68.19 240 ARG A N 1
ATOM 1869 C CA . ARG A 1 240 ? -1.193 -1.471 -8.193 1.00 68.19 240 ARG A CA 1
ATOM 1870 C C . ARG A 1 240 ? -2.400 -0.910 -7.436 1.00 68.19 240 ARG A C 1
ATOM 1872 O O . ARG A 1 240 ? -2.989 -1.651 -6.653 1.00 68.19 240 ARG A O 1
ATOM 1879 N N . TYR A 1 241 ? -2.771 0.356 -7.648 1.00 69.38 241 TYR A N 1
ATOM 1880 C CA . TYR A 1 241 ? -3.888 0.989 -6.928 1.00 69.38 241 TYR A CA 1
ATOM 1881 C C . TYR A 1 241 ? -5.272 0.407 -7.246 1.00 69.38 241 TYR A C 1
ATOM 1883 O O . TYR A 1 241 ? -6.043 0.270 -6.305 1.00 69.38 241 TYR A O 1
ATOM 1891 N N . PRO A 1 242 ? -5.611 0.028 -8.495 1.00 68.00 242 PRO A N 1
ATOM 1892 C CA . PRO A 1 242 ? -6.919 -0.555 -8.799 1.00 68.00 242 PRO A CA 1
ATOM 1893 C C . PRO A 1 242 ? -7.210 -1.822 -7.985 1.00 68.00 242 PRO A C 1
ATOM 1895 O O . PRO A 1 242 ? -8.295 -1.963 -7.435 1.00 68.00 242 PRO A O 1
ATOM 1898 N N . ALA A 1 243 ? -6.210 -2.697 -7.825 1.00 66.75 243 ALA A N 1
ATOM 1899 C CA . ALA A 1 243 ? -6.332 -3.900 -7.000 1.00 66.75 243 ALA A CA 1
ATOM 1900 C C . ALA A 1 243 ? -6.543 -3.563 -5.517 1.00 66.75 243 ALA A C 1
ATOM 1902 O O . ALA A 1 243 ? -7.352 -4.181 -4.839 1.00 66.75 243 ALA A O 1
ATOM 1903 N N . ILE A 1 244 ? -5.836 -2.547 -5.022 1.00 67.62 244 ILE A N 1
ATOM 1904 C CA . ILE A 1 244 ? -5.961 -2.076 -3.642 1.00 67.62 244 ILE A CA 1
ATOM 1905 C C . ILE A 1 244 ? -7.350 -1.460 -3.387 1.00 67.62 244 ILE A C 1
ATOM 1907 O O . ILE A 1 244 ? -7.978 -1.762 -2.377 1.00 67.62 244 ILE A O 1
ATOM 1911 N N . ALA A 1 245 ? -7.845 -0.633 -4.309 1.00 69.44 245 ALA A N 1
ATOM 1912 C CA . ALA A 1 245 ? -9.180 -0.047 -4.227 1.00 69.44 245 ALA A CA 1
ATOM 1913 C C . ALA A 1 245 ? -10.272 -1.128 -4.256 1.00 69.44 245 ALA A C 1
ATOM 1915 O O . ALA A 1 245 ? -11.210 -1.066 -3.475 1.00 69.44 245 ALA A O 1
ATOM 1916 N N . ALA A 1 246 ? -10.112 -2.165 -5.083 1.00 71.75 246 ALA A N 1
ATOM 1917 C CA . ALA A 1 246 ? -11.050 -3.283 -5.132 1.00 71.75 246 ALA A CA 1
ATOM 1918 C C . ALA A 1 246 ? -11.106 -4.092 -3.822 1.00 71.75 246 ALA A C 1
ATOM 1920 O O . ALA A 1 246 ? -12.191 -4.511 -3.419 1.00 71.75 246 ALA A O 1
ATOM 1921 N N . ILE A 1 247 ? -9.962 -4.267 -3.144 1.00 69.88 247 ILE A N 1
ATOM 1922 C CA . ILE A 1 247 ? -9.894 -4.885 -1.807 1.00 69.88 247 ILE A CA 1
ATOM 1923 C C . ILE A 1 247 ? -10.654 -4.028 -0.785 1.00 69.88 247 ILE A C 1
ATOM 1925 O O . ILE A 1 247 ? -11.452 -4.555 -0.013 1.00 69.88 247 ILE A O 1
ATOM 1929 N N . LEU A 1 248 ? -10.444 -2.706 -0.793 1.00 68.38 248 LEU A N 1
ATOM 1930 C CA . LEU A 1 248 ? -11.144 -1.788 0.113 1.00 68.38 248 LEU A CA 1
ATOM 1931 C C . LEU A 1 248 ? -12.656 -1.731 -0.145 1.00 68.38 248 LEU A C 1
ATOM 1933 O O . LEU A 1 248 ? -13.438 -1.714 0.802 1.00 68.38 248 LEU A O 1
ATOM 1937 N N . ASP A 1 249 ? -13.066 -1.758 -1.413 1.00 72.56 249 ASP A N 1
ATOM 1938 C CA . ASP A 1 249 ? -14.473 -1.750 -1.829 1.00 72.56 249 ASP A CA 1
ATOM 1939 C C . ASP A 1 249 ? -15.175 -3.103 -1.608 1.00 72.56 249 ASP A C 1
ATOM 1941 O O . ASP A 1 249 ? -16.336 -3.256 -1.988 1.00 72.56 249 ASP A O 1
ATOM 1945 N N . ARG A 1 250 ? -14.485 -4.105 -1.038 1.00 70.25 250 ARG A N 1
ATOM 1946 C CA . ARG A 1 250 ? -14.977 -5.487 -0.867 1.00 70.25 250 ARG A CA 1
ATOM 1947 C C . ARG A 1 250 ? -15.449 -6.150 -2.160 1.00 70.25 250 ARG A C 1
ATOM 1949 O O . ARG A 1 250 ? -16.248 -7.080 -2.134 1.00 70.25 250 ARG A O 1
ATOM 1956 N N . ARG A 1 251 ? -14.962 -5.676 -3.304 1.00 70.81 251 ARG A N 1
ATOM 1957 C CA . ARG A 1 251 ? -15.226 -6.315 -4.599 1.00 70.81 251 ARG A CA 1
ATOM 1958 C C . ARG A 1 251 ? -14.367 -7.561 -4.793 1.00 70.81 251 ARG A C 1
ATOM 1960 O O . ARG A 1 251 ? -14.607 -8.326 -5.718 1.00 70.81 251 ARG A O 1
ATOM 1967 N N . PHE A 1 252 ? -13.363 -7.738 -3.937 1.00 70.06 252 PHE A N 1
ATOM 1968 C CA . PHE A 1 252 ? -12.424 -8.841 -3.975 1.00 70.06 252 PHE A CA 1
ATOM 1969 C C . PHE A 1 252 ? -12.203 -9.402 -2.568 1.00 70.06 252 PHE A C 1
ATOM 1971 O O . PHE A 1 252 ? -11.779 -8.670 -1.668 1.00 70.06 252 PHE A O 1
ATOM 1978 N N . ASP A 1 253 ? -12.458 -10.698 -2.400 1.00 69.12 253 ASP A N 1
ATOM 1979 C CA . ASP A 1 253 ? -12.067 -11.433 -1.200 1.00 69.12 253 ASP A CA 1
ATOM 1980 C C . ASP A 1 253 ? -10.563 -11.669 -1.238 1.00 69.12 253 ASP A C 1
ATOM 1982 O O . ASP A 1 253 ? -10.015 -12.146 -2.233 1.00 69.12 253 ASP A O 1
ATOM 1986 N N . TRP A 1 254 ? -9.874 -11.307 -0.158 1.00 71.38 254 TRP A N 1
ATOM 1987 C CA . TRP A 1 254 ? -8.427 -11.428 -0.081 1.00 71.38 254 TRP A CA 1
ATOM 1988 C C . TRP A 1 254 ? -8.054 -12.401 1.041 1.00 71.38 254 TRP A C 1
ATOM 1990 O O . TRP A 1 254 ? -7.808 -11.969 2.163 1.00 71.38 254 TRP A O 1
ATOM 2000 N N . PRO A 1 255 ? -7.927 -13.710 0.752 1.00 74.00 255 PRO A N 1
ATOM 2001 C CA . PRO A 1 255 ? -7.755 -14.745 1.774 1.00 74.00 255 PRO A CA 1
ATOM 2002 C C . PRO A 1 255 ? -6.630 -14.506 2.800 1.00 74.00 255 PRO A C 1
ATOM 2004 O O . PRO A 1 255 ? -6.780 -14.923 3.946 1.00 74.00 255 PRO A O 1
ATOM 2007 N N . PRO A 1 256 ? -5.492 -13.864 2.458 1.00 76.94 256 PRO A N 1
ATOM 2008 C CA . PRO A 1 256 ? -4.512 -13.408 3.444 1.00 76.94 256 PRO A CA 1
ATOM 2009 C C . PRO A 1 256 ? -5.083 -12.500 4.537 1.00 76.94 256 PRO A C 1
ATOM 2011 O O . PRO A 1 256 ? -4.817 -12.742 5.711 1.00 76.94 256 PRO A O 1
ATOM 2014 N N . ILE A 1 257 ? -5.887 -11.489 4.183 1.00 77.25 257 ILE A N 1
ATOM 2015 C CA . ILE A 1 257 ? -6.460 -10.578 5.181 1.00 77.25 257 ILE A CA 1
ATOM 2016 C C . ILE A 1 257 ? -7.447 -11.316 6.070 1.00 77.25 257 ILE A C 1
ATOM 2018 O O . ILE A 1 257 ? -7.426 -11.125 7.278 1.00 77.25 257 ILE A O 1
ATOM 2022 N N . ASP A 1 258 ? -8.240 -12.216 5.493 1.00 80.31 258 ASP A N 1
ATOM 2023 C CA . ASP A 1 258 ? -9.226 -12.990 6.240 1.00 80.31 258 ASP A CA 1
ATOM 2024 C C . ASP A 1 258 ? -8.544 -13.981 7.195 1.00 80.31 258 ASP A C 1
ATOM 2026 O O . ASP A 1 258 ? -8.986 -14.138 8.329 1.00 80.31 258 ASP A O 1
ATOM 2030 N N . ARG A 1 259 ? -7.411 -14.582 6.795 1.00 81.12 259 ARG A N 1
ATOM 2031 C CA . ARG A 1 259 ? -6.582 -15.422 7.679 1.00 81.12 259 ARG A CA 1
ATOM 2032 C C . ARG A 1 259 ? -6.019 -14.635 8.859 1.00 81.12 259 ARG A C 1
ATOM 2034 O O . ARG A 1 259 ? -6.084 -15.113 9.987 1.00 81.12 259 ARG A O 1
ATOM 2041 N N . VAL A 1 260 ? -5.484 -13.441 8.606 1.00 81.25 260 VAL A N 1
ATOM 2042 C CA . VAL A 1 260 ? -4.953 -12.565 9.662 1.00 81.25 260 VAL A CA 1
ATOM 2043 C C . VAL A 1 260 ? -6.074 -12.099 10.592 1.00 81.25 260 VAL A C 1
ATOM 2045 O O . VAL A 1 260 ? -5.919 -12.134 11.807 1.00 81.25 260 VAL A O 1
ATOM 2048 N N . VAL A 1 261 ? -7.224 -11.721 10.033 1.00 85.19 261 VAL A N 1
ATOM 2049 C CA . VAL A 1 261 ? -8.398 -11.274 10.792 1.00 85.19 261 VAL A CA 1
ATOM 2050 C C . VAL A 1 261 ? -8.984 -12.400 11.636 1.00 85.19 261 VAL A C 1
ATOM 2052 O O . VAL A 1 261 ? -9.387 -12.126 12.759 1.00 85.19 261 VAL A O 1
ATOM 2055 N N . ALA A 1 262 ? -9.028 -13.636 11.136 1.00 84.75 262 ALA A N 1
ATOM 2056 C CA . ALA A 1 262 ? -9.543 -14.796 11.867 1.00 84.75 262 ALA A CA 1
ATOM 2057 C C . ALA A 1 262 ? -8.556 -15.342 12.917 1.00 84.75 262 ALA A C 1
ATOM 2059 O O . ALA A 1 262 ? -8.959 -16.053 13.836 1.00 84.75 262 ALA A O 1
ATOM 2060 N N . GLY A 1 263 ? -7.266 -15.0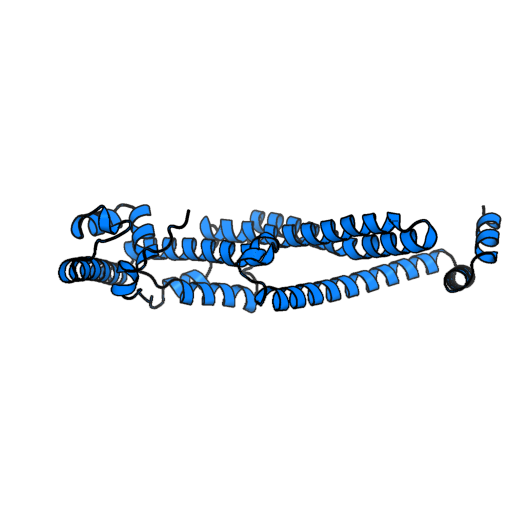29 12.779 1.00 84.06 263 GLY A N 1
ATOM 2061 C CA . GLY A 1 263 ? -6.213 -15.475 13.683 1.00 84.06 263 GLY A CA 1
ATOM 2062 C C . GLY A 1 263 ? -6.220 -14.786 15.057 1.00 84.06 263 GLY A C 1
ATOM 2063 O O . GLY A 1 263 ? -7.058 -13.920 15.341 1.00 84.06 263 GLY A O 1
ATOM 2064 N N . PRO A 1 264 ? -5.277 -15.170 15.939 1.00 84.56 264 PRO A N 1
ATOM 2065 C CA . PRO A 1 264 ? -5.022 -14.451 17.180 1.00 84.56 264 PRO A CA 1
ATOM 2066 C C . PRO A 1 264 ? -4.464 -13.056 16.874 1.00 84.56 264 PRO A C 1
ATOM 2068 O O . PRO A 1 264 ? -3.572 -12.906 16.037 1.00 84.56 264 PRO A O 1
ATOM 2071 N N . ILE A 1 265 ? -4.987 -12.044 17.566 1.00 84.31 265 ILE A N 1
ATOM 2072 C CA . ILE A 1 265 ? -4.611 -10.642 17.366 1.00 84.31 265 ILE A CA 1
ATOM 2073 C C . ILE A 1 265 ? -3.819 -10.159 18.568 1.00 84.31 265 ILE A C 1
ATOM 2075 O O . ILE A 1 265 ? -4.258 -10.292 19.711 1.00 84.31 265 ILE A O 1
ATOM 2079 N N . SER A 1 266 ? -2.661 -9.567 18.299 1.00 85.38 266 SER A N 1
ATOM 2080 C CA . SER A 1 266 ? -1.831 -8.957 19.331 1.00 85.38 266 SER A CA 1
ATOM 2081 C C . SER A 1 266 ? -2.345 -7.556 19.663 1.00 85.38 266 SER A C 1
ATOM 2083 O O . SER A 1 266 ? -2.448 -6.684 18.794 1.00 85.38 266 SER A O 1
ATOM 2085 N N . PHE A 1 267 ? -2.643 -7.315 20.937 1.00 86.69 267 PHE A N 1
ATOM 2086 C CA . PHE A 1 267 ? -2.966 -5.983 21.443 1.00 86.69 267 PHE A CA 1
ATOM 2087 C C . PHE A 1 267 ? -1.694 -5.273 21.906 1.00 86.69 267 PHE A C 1
ATOM 2089 O O . PHE A 1 267 ? -0.810 -5.895 22.491 1.00 86.69 267 PHE A O 1
ATOM 2096 N N . ARG A 1 268 ? -1.604 -3.962 21.666 1.00 83.31 268 ARG A N 1
ATOM 2097 C CA . ARG A 1 268 ? -0.522 -3.123 22.198 1.00 83.31 268 ARG A CA 1
ATOM 2098 C C . ARG A 1 268 ? -0.557 -3.160 23.713 1.00 83.31 268 ARG A C 1
ATOM 2100 O O . ARG A 1 268 ? -1.648 -3.238 24.286 1.00 83.31 268 ARG A O 1
ATOM 2107 N N . GLU A 1 269 ? 0.599 -3.070 24.363 1.00 84.12 269 GLU A N 1
ATOM 2108 C CA . GLU A 1 269 ? 0.645 -2.920 25.815 1.00 84.12 269 GLU A CA 1
ATOM 2109 C C . GLU A 1 269 ? -0.084 -1.640 26.236 1.00 84.12 269 GLU A C 1
ATOM 2111 O O . GLU A 1 269 ? -0.044 -0.629 25.537 1.00 84.12 269 GLU A O 1
ATOM 2116 N N . THR A 1 270 ? -0.775 -1.676 27.378 1.00 79.62 270 THR A N 1
ATOM 2117 C CA . THR A 1 270 ? -1.618 -0.563 27.831 1.00 79.62 270 THR A CA 1
ATOM 2118 C C . THR A 1 270 ? -0.784 0.709 27.942 1.00 79.62 270 THR A C 1
ATOM 2120 O O . THR A 1 270 ? -1.186 1.781 27.499 1.00 79.62 270 THR A O 1
ATOM 2123 N N . ARG A 1 271 ? 0.435 0.552 28.467 1.00 76.50 271 ARG A N 1
ATOM 2124 C CA . ARG A 1 271 ? 1.426 1.609 28.617 1.00 76.50 271 ARG A CA 1
ATOM 2125 C C . ARG A 1 271 ? 1.787 2.270 27.288 1.00 76.50 271 ARG A C 1
ATOM 2127 O O . ARG A 1 271 ? 1.876 3.493 27.250 1.00 76.50 271 ARG A O 1
ATOM 2134 N N . ASP A 1 272 ? 1.951 1.496 26.220 1.00 78.50 272 ASP A N 1
ATOM 2135 C CA . ASP A 1 272 ? 2.321 2.029 24.905 1.00 78.50 272 ASP A CA 1
ATOM 2136 C C . ASP A 1 272 ? 1.199 2.892 24.326 1.00 78.50 272 ASP A C 1
ATOM 2138 O O . ASP A 1 272 ? 1.455 3.963 23.784 1.00 78.50 272 ASP A O 1
ATOM 2142 N N . VAL A 1 273 ? -0.057 2.472 24.512 1.00 76.75 273 VAL A N 1
ATOM 2143 C CA . VAL A 1 273 ? -1.239 3.234 24.070 1.00 76.75 273 VAL A CA 1
ATOM 2144 C C . VAL A 1 273 ? -1.392 4.550 24.844 1.00 76.75 273 VAL A C 1
ATOM 2146 O O . VAL A 1 273 ? -1.858 5.543 24.289 1.00 76.75 273 VAL A O 1
ATOM 2149 N N . LEU A 1 274 ? -1.011 4.567 26.125 1.00 76.50 274 LEU A N 1
ATOM 2150 C CA . LEU A 1 274 ? -1.115 5.746 26.989 1.00 76.50 274 LEU A CA 1
ATOM 2151 C C . LEU A 1 274 ? 0.022 6.759 26.777 1.00 76.50 274 LEU A C 1
ATOM 2153 O O . LEU A 1 274 ? -0.205 7.957 26.919 1.00 76.50 274 LEU A O 1
ATOM 2157 N N . VAL A 1 275 ? 1.238 6.297 26.466 1.00 72.12 275 VAL A N 1
ATOM 2158 C CA . VAL A 1 275 ? 2.436 7.153 26.360 1.00 72.12 275 VAL A CA 1
ATOM 2159 C C . VAL A 1 275 ? 2.657 7.665 24.937 1.00 72.12 275 VAL A C 1
ATOM 2161 O O . VAL A 1 275 ? 3.065 8.813 24.756 1.00 72.12 275 VAL A O 1
ATOM 2164 N N . GLU A 1 276 ? 2.381 6.844 23.924 1.00 67.31 276 GLU A N 1
ATOM 2165 C CA . GLU A 1 276 ? 2.519 7.226 22.523 1.00 67.31 276 GLU A CA 1
ATOM 2166 C C . GLU A 1 276 ? 1.133 7.320 21.879 1.00 67.31 276 GLU A C 1
ATOM 2168 O O . GLU A 1 276 ? 0.567 6.295 21.485 1.00 67.31 276 GLU A O 1
ATOM 2173 N N . PRO A 1 277 ? 0.557 8.531 21.720 1.00 58.44 277 PRO A N 1
ATOM 2174 C CA . PRO A 1 277 ? -0.645 8.660 20.912 1.00 58.44 277 PRO A CA 1
ATOM 2175 C C . PRO A 1 277 ? -0.313 8.131 19.518 1.00 58.44 277 PRO A C 1
ATOM 2177 O O . PRO A 1 277 ? 0.615 8.636 18.878 1.00 58.44 277 PRO A O 1
ATOM 2180 N N . ALA A 1 278 ? -1.035 7.106 19.045 1.00 57.44 278 ALA A N 1
ATOM 2181 C CA . ALA A 1 278 ? -0.770 6.586 17.709 1.00 57.44 278 ALA A CA 1
ATOM 2182 C C . ALA A 1 278 ? -0.889 7.755 16.725 1.00 57.44 278 ALA A C 1
ATOM 2184 O O . ALA A 1 278 ? -1.897 8.470 16.756 1.00 57.44 278 ALA A O 1
ATOM 2185 N N . GLU A 1 279 ? 0.152 7.982 15.911 1.00 54.75 279 GLU A N 1
ATOM 2186 C CA . GLU A 1 279 ? 0.162 9.090 14.956 1.00 54.75 279 GLU A CA 1
ATOM 2187 C C . GLU A 1 279 ? -1.153 9.060 14.167 1.00 54.75 279 GLU A C 1
ATOM 2189 O O . GLU A 1 279 ? -1.447 8.047 13.519 1.00 54.75 279 GLU A O 1
ATOM 2194 N N . PRO A 1 280 ? -1.983 10.119 14.244 1.00 48.88 280 PRO A N 1
ATOM 2195 C CA . PRO A 1 280 ? -3.259 10.121 13.559 1.00 48.88 280 PRO A CA 1
ATOM 2196 C C . PRO A 1 280 ? -2.988 9.979 12.067 1.00 48.88 280 PRO A C 1
ATOM 2198 O O . PRO A 1 280 ? -2.275 10.796 11.476 1.00 48.88 280 PRO A O 1
ATOM 2201 N N . VAL A 1 281 ? -3.564 8.941 11.463 1.00 48.16 281 VAL A N 1
ATOM 2202 C CA . VAL A 1 281 ? -3.546 8.755 10.014 1.00 48.16 281 VAL A CA 1
ATOM 2203 C C . VAL A 1 281 ? -4.378 9.898 9.421 1.00 48.16 281 VAL A C 1
ATOM 2205 O O . VAL A 1 281 ? -5.606 9.862 9.445 1.00 48.16 281 VAL A O 1
ATOM 2208 N N . ARG A 1 282 ? -3.704 10.977 9.009 1.00 43.41 282 ARG A N 1
ATOM 2209 C CA . ARG A 1 282 ? -4.305 12.102 8.281 1.00 43.41 282 ARG A CA 1
ATOM 2210 C C . ARG A 1 282 ? -4.472 11.773 6.808 1.00 43.41 282 ARG A C 1
ATOM 2212 O O . ARG A 1 282 ? -3.532 11.170 6.236 1.00 43.41 282 ARG A O 1
#

pLDDT: mean 72.25, std 15.44, range [38.5, 95.5]